Protein AF-A0AAV9CYI8-F1 (afdb_monomer_lite)

Foldseek 3Di:
DVVVCVVVVVLCPCVPQDPPDNLVVLQVQLVVLLVQLQDPDDLVSNVVSVVSNVVSQVSDPDVVTHAHEDEPSSVVSLVVSVVVCVVVVNPVSVVVVVVCVVVVRHDYDDPPPPVVVVVVVVVVVVVVVVVVLVVVVCVVCVPDVVVVLLPDQLCVVVVLVVLLVVQVVVLVVVLVVLVVVVVPDPNPPCPVVSDDVDTPSRVSVVVSVVSVVVSVVVCVVSVDDPPPDDDDDPPPVVVVVVVVVPD

Organism: Acorus calamus (NCBI:txid4465)

Structure (mmCIF, N/CA/C/O backbone)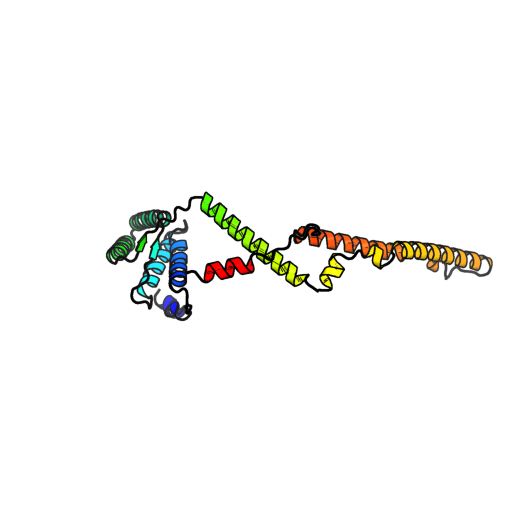:
data_AF-A0AAV9CYI8-F1
#
_entry.id   AF-A0AAV9CYI8-F1
#
loop_
_atom_site.group_PDB
_atom_site.id
_atom_site.type_symbol
_atom_site.label_atom_id
_atom_site.label_alt_id
_atom_site.label_comp_id
_atom_site.label_asym_id
_atom_site.label_entity_id
_atom_site.label_seq_id
_atom_site.pdbx_PDB_ins_code
_atom_site.Cartn_x
_atom_site.Cartn_y
_atom_site.Cartn_z
_atom_site.occupancy
_atom_site.B_iso_or_equiv
_atom_site.auth_seq_id
_atom_site.auth_comp_id
_atom_site.auth_asym_id
_atom_site.auth_atom_id
_atom_site.pdbx_PDB_model_num
ATOM 1 N N . MET A 1 1 ? -30.000 -13.639 8.644 1.00 49.41 1 MET A N 1
ATOM 2 C CA . MET A 1 1 ? -28.611 -13.245 8.991 1.00 49.41 1 MET A CA 1
ATOM 3 C C . MET A 1 1 ? -27.730 -14.442 9.384 1.00 49.41 1 MET A C 1
ATOM 5 O O . MET A 1 1 ? -26.694 -14.606 8.759 1.00 49.41 1 MET A O 1
ATOM 9 N N . LYS A 1 2 ? -28.139 -15.338 10.307 1.00 50.62 2 LYS A N 1
ATOM 10 C CA . LYS A 1 2 ? -27.369 -16.559 10.675 1.00 50.62 2 LYS A CA 1
ATOM 11 C C . LYS A 1 2 ? -26.951 -17.461 9.493 1.00 50.62 2 LYS A C 1
ATOM 13 O O . LYS A 1 2 ? -25.866 -18.030 9.535 1.00 50.62 2 LYS A O 1
ATOM 18 N N . SER A 1 3 ? -27.775 -17.584 8.449 1.00 62.41 3 SER A N 1
ATOM 19 C CA . SER A 1 3 ? -27.471 -18.383 7.247 1.00 62.41 3 SER A CA 1
ATOM 20 C C . SER A 1 3 ? -26.268 -17.851 6.461 1.00 62.41 3 SER A C 1
ATOM 22 O O . SER A 1 3 ? -25.405 -18.631 6.080 1.00 62.41 3 SER A O 1
ATOM 24 N N . ILE A 1 4 ? -26.168 -16.526 6.305 1.00 63.38 4 ILE A N 1
ATOM 25 C CA . ILE A 1 4 ? -25.056 -15.845 5.618 1.00 63.38 4 ILE A CA 1
ATOM 26 C C . ILE A 1 4 ? -23.747 -16.004 6.406 1.00 63.38 4 ILE A C 1
ATOM 28 O O . ILE A 1 4 ? -22.682 -16.203 5.830 1.00 63.38 4 ILE A O 1
ATOM 32 N N . TRP A 1 5 ? -23.816 -15.964 7.739 1.00 58.91 5 TRP A N 1
ATOM 33 C CA . TRP A 1 5 ? -22.646 -16.171 8.601 1.00 58.91 5 TRP A CA 1
ATOM 34 C C . TRP A 1 5 ? -22.103 -17.600 8.508 1.00 58.91 5 TRP A C 1
ATOM 36 O O . TRP A 1 5 ? -20.893 -17.798 8.411 1.00 58.91 5 TRP A O 1
ATOM 46 N N . ARG A 1 6 ? -22.999 -18.596 8.482 1.00 63.12 6 ARG A N 1
ATOM 47 C CA . ARG A 1 6 ? -22.615 -19.999 8.276 1.00 63.12 6 ARG A CA 1
ATOM 48 C C . ARG A 1 6 ? -22.072 -20.239 6.869 1.00 63.12 6 ARG A C 1
ATOM 50 O O . ARG A 1 6 ? -21.061 -20.919 6.735 1.00 63.12 6 ARG A O 1
ATOM 57 N N . SER A 1 7 ? -22.684 -19.650 5.838 1.00 72.31 7 SER A N 1
ATOM 58 C CA . SER A 1 7 ? -22.223 -19.817 4.454 1.00 72.31 7 SER A CA 1
ATOM 59 C C . SER A 1 7 ? -20.848 -19.192 4.216 1.00 72.31 7 SER A C 1
ATOM 61 O O . SER A 1 7 ? -20.060 -19.736 3.452 1.00 72.31 7 SER A O 1
ATOM 63 N N . ARG A 1 8 ? -20.530 -18.082 4.899 1.00 66.25 8 ARG A N 1
ATOM 64 C CA . ARG A 1 8 ? -19.215 -17.427 4.823 1.00 66.25 8 ARG A CA 1
ATOM 65 C C . ARG A 1 8 ? -18.151 -18.028 5.739 1.00 66.25 8 ARG A C 1
ATOM 67 O O . ARG A 1 8 ? -17.061 -17.474 5.802 1.00 66.25 8 ARG A O 1
ATOM 74 N N . LYS A 1 9 ? -18.433 -19.143 6.431 1.00 66.69 9 LYS A N 1
ATOM 75 C CA . LYS A 1 9 ? -17.428 -19.871 7.227 1.00 66.69 9 LYS A CA 1
ATOM 76 C C . LYS A 1 9 ? -16.715 -18.995 8.278 1.00 66.69 9 LYS A C 1
ATOM 78 O O . LYS A 1 9 ? -15.582 -19.259 8.659 1.00 66.69 9 LYS A O 1
ATOM 83 N N . PHE A 1 10 ? -17.413 -17.987 8.810 1.00 64.38 10 PHE A N 1
ATOM 84 C CA . PHE A 1 10 ? -16.862 -17.029 9.783 1.00 64.38 10 PHE A CA 1
ATOM 85 C C . PHE A 1 10 ? -16.406 -17.685 11.105 1.00 64.38 10 PHE A C 1
ATOM 87 O O . PHE A 1 10 ? -15.662 -17.084 11.868 1.00 64.38 10 PHE A O 1
ATOM 94 N N . SER A 1 11 ? -16.800 -18.933 11.377 1.00 65.06 11 SER A N 1
ATOM 95 C CA . SER A 1 11 ? -16.283 -19.729 12.500 1.00 65.06 11 SER A CA 1
ATOM 96 C C . SER A 1 11 ? -14.773 -19.992 12.428 1.00 65.06 11 SER A C 1
ATOM 98 O O . SER A 1 11 ? -14.173 -20.294 13.452 1.00 65.06 11 SER A O 1
ATOM 100 N N . PHE A 1 12 ? -14.163 -19.848 11.248 1.00 71.69 12 PHE A N 1
ATOM 101 C CA . PHE A 1 12 ? -12.760 -20.173 10.998 1.00 71.69 12 PHE A CA 1
ATOM 102 C C . PHE A 1 12 ? -11.833 -18.949 10.927 1.00 71.69 12 PHE A C 1
ATOM 104 O O . PHE A 1 12 ? -10.678 -19.085 10.538 1.00 71.69 12 PHE A O 1
ATOM 111 N N . ILE A 1 13 ? -12.290 -17.751 11.327 1.00 79.56 13 ILE A N 1
ATOM 112 C CA . ILE A 1 13 ? -11.462 -16.522 11.289 1.00 79.56 13 ILE A CA 1
ATOM 113 C C . ILE A 1 13 ? -10.120 -16.701 12.014 1.00 79.56 13 ILE A C 1
ATOM 115 O O . ILE A 1 13 ? -9.114 -16.132 11.603 1.00 79.56 13 ILE A O 1
ATOM 119 N N . TYR A 1 14 ? -10.097 -17.502 13.079 1.00 83.00 14 TYR A N 1
ATOM 120 C CA . TYR A 1 14 ? -8.903 -17.711 13.897 1.00 83.00 14 TYR A CA 1
ATOM 121 C C . TYR A 1 14 ? -8.094 -18.956 13.517 1.00 83.00 14 TYR A C 1
ATOM 123 O O . TYR A 1 14 ? -7.064 -19.194 14.145 1.00 83.00 14 TYR A O 1
ATOM 131 N N . GLU A 1 15 ? -8.526 -19.756 12.534 1.00 80.88 15 GLU A N 1
ATOM 132 C CA . GLU A 1 15 ? -7.765 -20.944 12.112 1.00 80.88 15 GLU A CA 1
ATOM 133 C C . GLU A 1 15 ? -6.460 -20.565 11.412 1.00 80.88 15 GLU A C 1
ATOM 135 O O . GLU A 1 15 ? -5.441 -21.210 11.631 1.00 80.88 15 GLU A O 1
ATOM 140 N N . ALA A 1 16 ? -6.461 -19.472 10.645 1.00 76.94 16 ALA A N 1
ATOM 141 C CA . ALA A 1 16 ? -5.278 -18.949 9.960 1.00 76.94 16 ALA A CA 1
ATOM 142 C C . ALA A 1 16 ? -4.461 -17.967 10.824 1.00 76.94 16 ALA A C 1
ATOM 144 O O . ALA A 1 16 ? -3.802 -17.071 10.296 1.00 76.94 16 ALA A O 1
ATOM 145 N N . LYS A 1 17 ? -4.531 -18.077 12.158 1.00 80.62 17 LYS A N 1
ATOM 146 C CA . LYS A 1 17 ? -3.765 -17.190 13.044 1.00 80.62 17 LYS A CA 1
ATOM 147 C C . LYS A 1 17 ? -2.252 -17.450 12.905 1.00 80.62 17 LYS A C 1
ATOM 149 O O . LYS A 1 17 ? -1.850 -18.608 12.777 1.00 80.62 17 LYS A O 1
ATOM 154 N N . PRO A 1 18 ? -1.403 -16.413 12.991 1.00 82.31 18 PRO A N 1
ATOM 155 C CA . PRO A 1 18 ? 0.045 -16.595 13.013 1.00 82.31 18 PRO A CA 1
ATOM 156 C C . PRO A 1 18 ? 0.501 -17.290 14.307 1.00 82.31 18 PRO A C 1
ATOM 158 O O . PRO A 1 18 ? -0.180 -17.239 15.334 1.00 82.31 18 PRO A O 1
ATOM 161 N N . SER A 1 19 ? 1.658 -17.954 14.259 1.00 78.75 19 SER A N 1
ATOM 162 C CA . SER A 1 19 ? 2.270 -18.607 15.427 1.00 78.75 19 SER A CA 1
ATOM 163 C C . SER A 1 19 ? 2.885 -17.601 16.409 1.00 78.75 19 SER A C 1
ATOM 165 O O . SER A 1 19 ? 2.828 -17.823 17.617 1.00 78.75 19 SER A O 1
ATOM 167 N N . SER A 1 20 ? 3.409 -16.478 15.909 1.00 81.06 20 SER A N 1
ATOM 168 C CA . SER A 1 20 ? 3.920 -15.336 16.680 1.00 81.06 20 SER A CA 1
ATOM 169 C C . SER A 1 20 ? 3.017 -14.101 16.522 1.00 81.06 20 SER A C 1
ATOM 171 O O . SER A 1 20 ? 2.107 -14.081 15.694 1.00 81.06 20 SER A O 1
ATOM 173 N N . ASN A 1 21 ? 3.235 -13.056 17.332 1.00 83.94 21 ASN A N 1
ATOM 174 C CA . ASN A 1 21 ? 2.560 -11.753 17.192 1.00 83.94 21 ASN A CA 1
ATOM 175 C C . ASN A 1 21 ? 1.016 -11.786 17.248 1.00 83.94 21 ASN A C 1
ATOM 177 O O . ASN A 1 21 ? 0.325 -10.986 16.615 1.00 83.94 21 ASN A O 1
ATOM 181 N N . LEU A 1 22 ? 0.455 -12.678 18.070 1.00 84.88 22 LEU A N 1
ATOM 182 C CA . LEU A 1 22 ? -0.995 -12.855 18.235 1.00 84.88 22 LEU A CA 1
ATOM 183 C C . LEU A 1 22 ? -1.730 -11.573 18.655 1.00 84.88 22 LEU A C 1
ATOM 185 O O . LEU A 1 22 ? -2.860 -11.345 18.225 1.00 84.88 22 LEU A O 1
ATOM 189 N N . ALA A 1 23 ? -1.093 -10.727 19.470 1.00 83.56 23 ALA A N 1
ATOM 190 C CA . ALA A 1 23 ? -1.663 -9.451 19.891 1.00 83.56 23 ALA A CA 1
ATOM 191 C C . ALA A 1 23 ? -1.874 -8.507 18.699 1.00 83.56 23 ALA A C 1
ATOM 193 O O . ALA A 1 23 ? -2.958 -7.942 18.563 1.00 83.56 23 ALA A O 1
ATOM 194 N N . LEU A 1 24 ? -0.878 -8.391 17.812 1.00 83.44 24 LEU A N 1
ATOM 195 C CA . LEU A 1 24 ? -0.975 -7.581 16.596 1.00 83.44 24 LEU A CA 1
ATOM 196 C C . LEU A 1 24 ? -2.076 -8.115 15.684 1.00 83.44 24 LEU A C 1
ATOM 198 O O . LEU A 1 24 ? -2.943 -7.350 15.281 1.00 83.44 24 LEU A O 1
ATOM 202 N N . PHE A 1 25 ? -2.119 -9.430 15.461 1.00 87.81 25 PHE A N 1
ATOM 203 C CA . PHE A 1 25 ? -3.184 -10.066 14.685 1.00 87.81 25 PHE A CA 1
ATOM 204 C C . PHE A 1 25 ? -4.585 -9.733 15.227 1.00 87.81 25 PHE A C 1
ATOM 206 O O . PHE A 1 25 ? -5.470 -9.320 14.475 1.00 87.81 25 PHE A O 1
ATOM 213 N N . MET A 1 26 ? -4.782 -9.855 16.544 1.00 89.12 26 MET A N 1
ATOM 214 C CA . MET A 1 26 ? -6.065 -9.544 17.177 1.00 89.12 26 MET A CA 1
ATOM 215 C C . MET A 1 26 ? -6.424 -8.063 17.069 1.00 89.12 26 MET A C 1
ATOM 217 O O . MET A 1 26 ? -7.562 -7.739 16.722 1.00 89.12 26 MET A O 1
ATOM 221 N N . GLN A 1 27 ? -5.468 -7.163 17.308 1.00 88.81 27 GLN A N 1
ATOM 222 C CA . GLN A 1 27 ? -5.717 -5.732 17.148 1.00 88.81 27 GLN A CA 1
ATOM 223 C C . GLN A 1 27 ? -5.984 -5.355 15.689 1.00 88.81 27 GLN A C 1
ATOM 225 O O . GLN A 1 27 ? -6.848 -4.520 15.456 1.00 88.81 27 GLN A O 1
ATOM 230 N N . SER A 1 28 ? -5.357 -5.997 14.698 1.00 87.69 28 SER A N 1
ATOM 231 C CA . SER A 1 28 ? -5.665 -5.766 13.279 1.00 87.69 28 SER A CA 1
ATOM 232 C C . SER A 1 28 ? -7.111 -6.142 12.934 1.00 87.69 28 SER A C 1
ATOM 234 O O . SER A 1 28 ? -7.796 -5.388 12.239 1.00 87.69 28 SER A O 1
ATOM 236 N N . LEU A 1 29 ? -7.615 -7.266 13.459 1.00 89.12 29 LEU A N 1
ATOM 237 C CA . LEU A 1 29 ? -9.018 -7.667 13.281 1.00 89.12 29 LEU A CA 1
ATOM 238 C C . LEU A 1 29 ? -9.988 -6.662 13.923 1.00 89.12 29 LEU A C 1
ATOM 240 O O . LEU A 1 29 ? -11.006 -6.295 13.323 1.00 89.12 29 LEU A O 1
ATOM 244 N N . PHE A 1 30 ? -9.670 -6.196 15.134 1.00 91.69 30 PHE A N 1
ATOM 245 C CA . PHE A 1 30 ? -10.464 -5.174 15.814 1.00 91.69 30 PHE A CA 1
ATOM 246 C C . PHE A 1 30 ? -10.418 -3.836 15.073 1.00 91.69 30 PHE A C 1
ATOM 248 O O . PHE A 1 30 ? -11.476 -3.265 14.809 1.00 91.69 30 PHE A O 1
ATOM 255 N N . ALA A 1 31 ? -9.235 -3.384 14.654 1.00 89.81 31 ALA A N 1
ATOM 256 C CA . ALA A 1 31 ? -9.024 -2.145 13.911 1.00 89.81 31 ALA A CA 1
ATOM 257 C C . ALA A 1 31 ? -9.828 -2.119 12.606 1.00 89.81 31 ALA A C 1
ATOM 259 O O . ALA A 1 31 ? -10.440 -1.105 12.276 1.00 89.81 31 ALA A O 1
ATOM 260 N N . HIS A 1 32 ? -9.923 -3.251 11.900 1.00 90.19 32 HIS A N 1
ATOM 261 C CA . HIS A 1 32 ? -10.756 -3.349 10.703 1.00 90.19 32 HIS A CA 1
ATOM 262 C C . HIS A 1 32 ? -12.242 -3.082 11.007 1.00 90.19 32 HIS A C 1
ATOM 264 O O . HIS A 1 32 ? -12.896 -2.308 10.306 1.00 90.19 32 HIS A O 1
ATOM 270 N N . SER A 1 33 ? -12.770 -3.661 12.090 1.00 91.12 33 SER A N 1
ATOM 271 C CA . SER A 1 33 ? -14.165 -3.447 12.514 1.00 91.12 33 SER A CA 1
ATOM 272 C C . SER A 1 33 ? -14.405 -2.025 13.038 1.00 91.12 33 SER A C 1
ATOM 274 O O . SER A 1 33 ? -15.429 -1.411 12.725 1.00 91.12 33 SER A O 1
ATOM 276 N N . ILE A 1 34 ? -13.443 -1.474 13.784 1.00 90.94 34 ILE A N 1
ATOM 277 C CA . ILE A 1 34 ? -13.461 -0.093 14.282 1.00 90.94 34 ILE A CA 1
ATOM 278 C C . ILE A 1 34 ? -13.445 0.902 13.114 1.00 90.94 34 ILE A C 1
ATOM 280 O O . ILE A 1 34 ? -14.213 1.864 13.121 1.00 90.94 34 ILE A O 1
ATOM 284 N N . GLY A 1 35 ? -12.681 0.628 12.055 1.00 89.12 35 GLY A N 1
ATOM 285 C CA . GLY A 1 35 ? -12.657 1.445 10.843 1.00 89.12 35 GLY A CA 1
ATOM 286 C C . GLY A 1 35 ? -14.043 1.625 10.214 1.00 89.12 35 GLY A C 1
ATOM 287 O O . GLY A 1 35 ? -14.394 2.731 9.809 1.00 89.12 35 GLY A O 1
ATOM 288 N N . TYR A 1 36 ? -14.881 0.584 10.184 1.00 89.31 36 TYR A N 1
ATOM 289 C CA . TYR A 1 36 ? -16.272 0.713 9.718 1.00 89.31 36 TYR A CA 1
ATOM 290 C C . TYR A 1 36 ? -17.183 1.445 10.707 1.00 89.31 36 TYR A C 1
ATOM 292 O O . TYR A 1 36 ? -18.112 2.131 10.286 1.00 89.31 36 TYR A O 1
ATOM 300 N N . MET A 1 37 ? -16.926 1.319 12.009 1.00 89.44 37 MET A N 1
ATOM 301 C CA . MET A 1 37 ? -17.684 1.998 13.065 1.00 89.44 37 MET A CA 1
ATOM 302 C C . MET A 1 37 ? -17.454 3.521 13.069 1.00 89.44 37 MET A C 1
ATOM 304 O O . MET A 1 37 ? -18.377 4.291 13.349 1.00 89.44 37 MET A O 1
ATOM 308 N N . VAL A 1 38 ? -16.224 3.945 12.770 1.00 84.62 38 VAL A N 1
ATOM 309 C CA . VAL A 1 38 ? -15.746 5.335 12.877 1.00 84.62 38 VAL A CA 1
ATOM 310 C C . VAL A 1 38 ? -16.012 6.157 11.614 1.00 84.62 38 VAL A C 1
ATOM 312 O O . VAL A 1 38 ? -16.170 7.376 11.708 1.00 84.62 38 VAL A O 1
ATOM 315 N N . LYS A 1 39 ? -16.099 5.508 10.445 1.00 81.50 39 LYS A N 1
ATOM 316 C CA . LYS A 1 39 ? -16.431 6.161 9.169 1.00 81.50 39 LYS A CA 1
ATOM 317 C C . LYS A 1 39 ? -17.770 6.902 9.240 1.00 81.50 39 LYS A C 1
ATOM 319 O O . LYS A 1 39 ? -18.705 6.464 9.904 1.00 81.50 39 LYS A O 1
ATOM 324 N N . THR A 1 40 ? -17.884 7.994 8.488 1.00 74.25 40 THR A N 1
ATOM 325 C CA . THR A 1 40 ? -19.104 8.815 8.348 1.00 74.25 40 THR A CA 1
ATOM 326 C C . THR A 1 40 ? -20.139 8.220 7.384 1.00 74.25 40 THR A C 1
ATOM 328 O O . THR A 1 40 ? -21.060 8.907 6.954 1.00 74.25 40 THR A O 1
ATOM 331 N N . ASP A 1 41 ? -19.992 6.939 7.049 1.00 76.56 41 ASP A N 1
ATOM 332 C CA . ASP A 1 41 ? -20.904 6.175 6.202 1.00 76.56 41 ASP A CA 1
ATOM 333 C C . ASP A 1 41 ? -22.301 6.003 6.844 1.00 76.56 41 ASP A C 1
ATOM 335 O O . ASP A 1 41 ? -22.538 6.328 8.010 1.00 76.56 41 ASP A O 1
ATOM 339 N N . SER A 1 42 ? -23.233 5.410 6.086 1.00 88.19 42 SER A N 1
ATOM 340 C CA . SER A 1 42 ? -24.583 5.038 6.540 1.00 88.19 42 SER A CA 1
ATOM 341 C C . SER A 1 42 ? -24.599 4.377 7.928 1.00 88.19 42 SER A C 1
ATOM 343 O O . SER A 1 42 ? -23.773 3.501 8.206 1.00 88.19 42 SER A O 1
ATOM 345 N N . LEU A 1 43 ? -25.606 4.702 8.750 1.00 87.56 43 LEU A N 1
ATOM 346 C CA . LEU A 1 43 ? -25.780 4.155 10.104 1.00 87.56 43 LEU A CA 1
ATOM 347 C C . LEU A 1 43 ? -25.701 2.620 10.143 1.00 87.56 43 LEU A C 1
ATOM 349 O O . LEU A 1 43 ? -25.057 2.060 11.023 1.00 87.56 43 LEU A O 1
ATOM 353 N N . SER A 1 44 ? -26.286 1.931 9.161 1.00 87.31 44 SER A N 1
ATOM 354 C CA . SER A 1 44 ? -26.256 0.466 9.060 1.00 87.31 44 SER A CA 1
ATOM 355 C C . SER A 1 44 ? -24.837 -0.107 8.962 1.00 87.31 44 SER A C 1
ATOM 357 O O . SER A 1 44 ? -24.548 -1.116 9.603 1.00 87.31 44 SER A O 1
ATOM 359 N N . ARG A 1 45 ? -23.931 0.545 8.220 1.00 89.31 45 ARG A N 1
ATOM 360 C CA . ARG A 1 45 ? -22.513 0.148 8.133 1.00 89.31 45 ARG A CA 1
ATOM 361 C C . ARG A 1 45 ? -21.787 0.364 9.454 1.00 89.31 45 ARG A C 1
ATOM 363 O O . ARG A 1 45 ? -21.082 -0.536 9.904 1.00 89.31 45 ARG A O 1
ATOM 370 N N . ARG A 1 46 ? -22.010 1.511 10.102 1.00 91.44 46 ARG A N 1
ATOM 371 C CA . ARG A 1 46 ? -21.402 1.829 11.405 1.00 91.44 46 ARG A CA 1
ATOM 372 C C . ARG A 1 46 ? -21.859 0.853 12.492 1.00 91.44 46 ARG A C 1
ATOM 374 O O . ARG A 1 46 ? -21.038 0.336 13.248 1.00 91.44 46 ARG A O 1
ATOM 381 N N . LEU A 1 47 ? -23.154 0.531 12.515 1.00 90.94 47 LEU A N 1
ATOM 382 C CA . LEU A 1 47 ? -23.723 -0.499 13.387 1.00 90.94 47 LEU A CA 1
ATOM 383 C C . LEU A 1 47 ? -23.175 -1.891 13.057 1.00 90.94 47 LEU A C 1
ATOM 385 O O . LEU A 1 47 ? -22.838 -2.645 13.965 1.00 90.94 47 LEU A O 1
ATOM 389 N N . GLY A 1 48 ? -23.031 -2.223 11.772 1.00 89.44 48 GLY A N 1
ATOM 390 C CA . GLY A 1 48 ? -22.401 -3.466 11.327 1.00 89.44 48 GLY A CA 1
ATOM 391 C C . GLY A 1 48 ? -20.974 -3.625 11.858 1.00 89.44 48 GLY A C 1
ATOM 392 O O . GLY A 1 48 ? -20.631 -4.700 12.347 1.00 89.44 48 GLY A O 1
ATOM 393 N N . GLY A 1 49 ? -20.180 -2.548 11.843 1.00 91.75 49 GLY A N 1
ATOM 394 C CA . GLY A 1 49 ? -18.841 -2.514 12.442 1.00 91.75 49 GLY A CA 1
ATOM 395 C C . GLY A 1 49 ? -18.858 -2.806 13.945 1.00 91.75 49 GLY A C 1
ATOM 396 O O . GLY A 1 49 ? -18.094 -3.647 14.413 1.00 91.75 49 GLY A O 1
ATOM 397 N N . LEU A 1 50 ? -19.789 -2.197 14.690 1.00 92.06 50 LEU A N 1
ATOM 398 C CA . LEU A 1 50 ? -19.958 -2.444 16.128 1.00 92.06 50 LEU A CA 1
ATOM 399 C C . LEU A 1 50 ? -20.346 -3.901 16.433 1.00 92.06 50 LEU A C 1
ATOM 401 O O . LEU A 1 50 ? -19.766 -4.524 17.322 1.00 92.06 50 LEU A O 1
ATOM 405 N N . TYR A 1 51 ? -21.309 -4.463 15.698 1.00 90.94 51 TYR A N 1
ATOM 406 C CA . TYR A 1 51 ? -21.704 -5.862 15.884 1.00 90.94 51 TYR A CA 1
ATOM 407 C C . TYR A 1 51 ? -20.570 -6.822 15.522 1.00 90.94 51 TYR A C 1
ATOM 409 O O . TYR A 1 51 ? -20.346 -7.793 16.240 1.00 90.94 51 TYR A O 1
ATOM 417 N N . CYS A 1 52 ? -19.829 -6.534 14.449 1.00 90.25 52 CYS A N 1
ATOM 418 C CA . CYS A 1 52 ? -18.653 -7.307 14.061 1.00 90.25 52 CYS A CA 1
ATOM 419 C C . CYS A 1 52 ? -17.594 -7.293 15.169 1.00 90.25 52 CYS A C 1
ATOM 421 O O . CYS A 1 52 ? -17.125 -8.352 15.580 1.00 90.25 52 CYS A O 1
ATOM 423 N N . LEU A 1 53 ? -17.298 -6.114 15.723 1.00 92.62 53 LEU A N 1
ATOM 424 C CA . LEU A 1 53 ? -16.356 -5.944 16.828 1.00 92.62 53 LEU A CA 1
ATOM 425 C C . LEU A 1 53 ? -16.757 -6.773 18.057 1.00 92.62 53 LEU A C 1
ATOM 427 O O . LEU A 1 53 ? -15.932 -7.487 18.627 1.00 92.62 53 LEU A O 1
ATOM 431 N N . TYR A 1 54 ? -18.038 -6.729 18.433 1.00 91.62 54 TYR A N 1
ATOM 432 C CA . TYR A 1 54 ? -18.566 -7.529 19.536 1.00 91.62 54 TYR A CA 1
ATOM 433 C C . TYR A 1 54 ? -18.459 -9.036 19.270 1.00 91.62 54 TYR A C 1
ATOM 435 O O . TYR A 1 54 ? -18.033 -9.793 20.144 1.00 91.62 54 TYR A O 1
ATOM 443 N N . CYS A 1 55 ? -18.807 -9.480 18.059 1.00 89.19 55 CYS A N 1
ATOM 444 C CA . CYS A 1 55 ? -18.685 -10.881 17.669 1.00 89.19 55 CYS A CA 1
ATOM 445 C C . CYS A 1 55 ? -17.234 -11.359 17.747 1.00 89.19 55 CYS A C 1
ATOM 447 O O . CYS A 1 55 ? -16.991 -12.382 18.378 1.00 89.19 55 CYS A O 1
ATOM 449 N N . LEU A 1 56 ? -16.284 -10.598 17.192 1.00 90.38 56 LEU A N 1
ATOM 450 C CA . LEU A 1 56 ? -14.859 -10.934 17.236 1.00 90.38 56 LEU A CA 1
ATOM 451 C C . LEU A 1 56 ? -14.345 -11.063 18.674 1.00 90.38 56 LEU A C 1
ATOM 453 O O . LEU A 1 56 ? -13.560 -11.958 18.975 1.00 90.38 56 LEU A O 1
ATOM 457 N N . TYR A 1 57 ? -14.801 -10.207 19.587 1.00 90.75 57 TYR A N 1
ATOM 458 C CA . TYR A 1 57 ? -14.415 -10.341 20.988 1.00 90.75 57 TYR A CA 1
ATOM 459 C C . TYR A 1 57 ? -14.976 -11.617 21.628 1.00 90.75 57 TYR A C 1
ATOM 461 O O . TYR A 1 57 ? -14.267 -12.283 22.378 1.00 90.75 57 TYR A O 1
ATOM 469 N N . LEU A 1 58 ? -16.232 -11.973 21.341 1.00 88.31 58 LEU A N 1
ATOM 470 C CA . LEU A 1 58 ? -16.868 -13.161 21.919 1.00 88.31 58 LEU A CA 1
ATOM 471 C C . LEU A 1 58 ? -16.341 -14.480 21.348 1.00 88.31 58 LEU A C 1
ATOM 473 O O . LEU A 1 58 ? -16.301 -15.475 22.067 1.00 88.31 58 LEU A O 1
ATOM 477 N N . THR A 1 59 ? -15.988 -14.514 20.063 1.00 87.19 59 THR A N 1
ATOM 478 C CA . THR A 1 59 ? -15.579 -15.748 19.373 1.00 87.19 59 THR A CA 1
ATOM 479 C C . THR A 1 59 ? -14.088 -16.043 19.474 1.00 87.19 59 THR A C 1
ATOM 481 O O . THR A 1 59 ? -13.636 -17.048 18.929 1.00 87.19 59 THR A O 1
ATOM 484 N N . GLN A 1 60 ? -13.312 -15.182 20.131 1.00 88.06 60 GLN A N 1
ATOM 485 C CA . GLN A 1 60 ? -11.870 -15.360 20.208 1.00 88.06 60 GLN A CA 1
ATOM 486 C C . GLN A 1 60 ? -11.493 -16.646 20.979 1.00 88.06 60 GLN A C 1
ATOM 488 O O . GLN A 1 60 ? -12.068 -16.924 22.033 1.00 88.06 60 GLN A O 1
ATOM 493 N N . PRO A 1 61 ? -10.501 -17.424 20.510 1.00 86.56 61 PRO A N 1
ATOM 494 C CA . PRO A 1 61 ? -10.102 -18.683 21.147 1.00 86.56 61 PRO A CA 1
ATOM 495 C C . PRO A 1 61 ? -9.155 -18.499 22.349 1.00 86.56 61 PRO A C 1
ATOM 497 O O . PRO A 1 61 ? -8.662 -19.482 22.899 1.00 86.56 61 PRO A O 1
ATOM 500 N N . PHE A 1 62 ? -8.854 -17.259 22.743 1.00 85.12 62 PHE A N 1
ATOM 501 C CA . PHE A 1 62 ? -7.810 -16.941 23.718 1.00 85.12 62 PHE A CA 1
ATOM 502 C C . PHE A 1 62 ? -8.357 -16.824 25.146 1.00 85.12 62 PHE A C 1
ATOM 504 O O . PHE A 1 62 ? -9.424 -16.253 25.380 1.00 85.12 62 PHE A O 1
ATOM 511 N N . LYS A 1 63 ? -7.597 -17.354 26.111 1.00 86.62 63 LYS A N 1
ATOM 512 C CA . LYS A 1 63 ? -7.843 -17.217 27.552 1.00 86.62 63 LYS A CA 1
ATOM 513 C C . LYS A 1 63 ? -6.533 -16.776 28.227 1.00 86.62 63 LYS A C 1
ATOM 515 O O . LYS A 1 63 ? -5.595 -17.570 28.213 1.00 86.62 63 LYS A O 1
ATOM 520 N N . PRO A 1 64 ? -6.449 -15.566 28.812 1.00 86.19 64 PRO A N 1
ATOM 521 C CA . PRO A 1 64 ? -7.491 -14.535 28.883 1.00 86.19 64 PRO A CA 1
ATOM 522 C C . PRO A 1 64 ? -7.808 -13.902 27.509 1.00 86.19 64 PRO A C 1
ATOM 524 O O . PRO A 1 64 ? -6.968 -13.944 26.610 1.00 86.19 64 PRO A O 1
ATOM 527 N N . PRO A 1 65 ? -9.013 -13.326 27.325 1.00 88.75 65 PRO A N 1
ATOM 528 C CA . PRO A 1 65 ? -9.373 -12.650 26.083 1.00 88.75 65 PRO A CA 1
ATOM 529 C C . PRO A 1 65 ? -8.539 -11.378 25.873 1.00 88.75 65 PRO A C 1
ATOM 531 O O . PRO A 1 65 ? -8.337 -10.592 26.802 1.00 88.75 65 PRO A O 1
ATOM 534 N N . PHE A 1 66 ? -8.116 -11.134 24.632 1.00 89.69 66 PHE A N 1
ATOM 535 C CA . PHE A 1 66 ? -7.521 -9.870 24.218 1.00 89.69 66 PHE A CA 1
ATOM 536 C C . PHE A 1 66 ? -8.559 -8.755 24.306 1.00 89.69 66 PHE A C 1
ATOM 538 O O . PHE A 1 66 ? -9.668 -8.868 23.774 1.00 89.69 66 PHE A O 1
ATOM 545 N N . LYS A 1 67 ? -8.180 -7.666 24.977 1.00 91.62 67 LYS A N 1
ATOM 546 C CA . LYS A 1 67 ? -8.985 -6.448 25.059 1.00 91.62 67 LYS A CA 1
ATOM 547 C C . LYS A 1 67 ? -8.958 -5.700 23.731 1.00 91.62 67 LYS A C 1
ATOM 549 O O . LYS A 1 67 ? -7.953 -5.708 23.024 1.00 91.62 67 LYS A O 1
ATOM 554 N N . ILE A 1 68 ? -10.059 -5.035 23.416 1.00 92.12 68 ILE A N 1
ATOM 555 C CA . ILE A 1 68 ? -10.178 -4.172 22.245 1.00 92.12 68 ILE A CA 1
ATOM 556 C C . ILE A 1 68 ? -9.489 -2.850 22.566 1.00 92.12 68 ILE A C 1
ATOM 558 O O . ILE A 1 68 ? -9.934 -2.141 23.470 1.00 92.12 68 ILE A O 1
ATOM 562 N N . TYR A 1 69 ? -8.433 -2.507 21.833 1.00 91.06 69 TYR A N 1
ATOM 563 C CA . TYR A 1 69 ? -7.835 -1.184 21.943 1.00 91.06 69 TYR A CA 1
ATOM 564 C C . TYR A 1 69 ? -8.754 -0.131 21.311 1.00 91.06 69 TYR A C 1
ATOM 566 O O . TYR A 1 69 ? -9.226 -0.314 20.190 1.00 91.06 69 TYR A O 1
ATOM 574 N N . LEU A 1 70 ? -9.014 0.961 22.031 1.00 88.94 70 LEU A N 1
ATOM 575 C CA . LEU A 1 70 ? -9.720 2.131 21.511 1.00 88.94 70 LEU A CA 1
ATOM 576 C C . LEU A 1 70 ? -8.952 3.406 21.846 1.00 88.94 70 LEU A C 1
ATOM 578 O O . LEU A 1 70 ? -8.601 3.649 23.005 1.00 88.94 70 LEU A O 1
ATOM 582 N N . SER A 1 71 ? -8.775 4.248 20.833 1.00 88.00 71 SER A N 1
ATOM 583 C CA . SER A 1 71 ? -8.262 5.607 20.984 1.00 88.00 71 SER A CA 1
ATOM 584 C C . SER A 1 71 ? -9.349 6.581 21.453 1.00 88.00 71 SER A C 1
ATOM 586 O O . SER A 1 71 ? -10.558 6.343 21.326 1.00 88.00 71 SER A O 1
ATOM 588 N N . LEU A 1 72 ? -8.925 7.745 21.952 1.00 85.06 72 LEU A N 1
ATOM 589 C CA . LEU A 1 72 ? -9.838 8.809 22.379 1.00 85.06 72 LEU A CA 1
ATOM 590 C C . LEU A 1 72 ? -10.732 9.316 21.232 1.00 85.06 72 LEU A C 1
ATOM 592 O O . LEU A 1 72 ? -11.909 9.621 21.445 1.00 85.06 72 LEU A O 1
ATOM 596 N N . GLY A 1 73 ? -10.191 9.397 20.012 1.00 85.62 73 GLY A N 1
ATOM 597 C CA . GLY A 1 73 ? -10.944 9.805 18.824 1.00 85.62 73 GLY A CA 1
ATOM 598 C C . GLY A 1 73 ? -12.058 8.816 18.482 1.00 85.62 73 GLY A C 1
ATOM 599 O O . GLY A 1 73 ? -13.207 9.210 18.264 1.00 85.62 73 GLY A O 1
ATOM 600 N N . GLU A 1 74 ? -11.750 7.522 18.519 1.00 88.88 74 GLU A N 1
ATOM 601 C CA . GLU A 1 74 ? -12.715 6.452 18.251 1.00 88.88 74 GLU A CA 1
ATOM 602 C C . GLU A 1 74 ? -13.786 6.372 19.342 1.00 88.88 74 GLU A C 1
ATOM 604 O O . GLU A 1 74 ? -14.962 6.170 19.039 1.00 88.88 74 GLU A O 1
ATOM 609 N N . LEU A 1 75 ? -13.422 6.631 20.602 1.00 89.19 75 LEU A N 1
ATOM 610 C CA . LEU A 1 75 ? -14.374 6.696 21.711 1.00 89.19 75 LEU A CA 1
ATOM 611 C C . LEU A 1 75 ? -15.388 7.839 21.540 1.00 89.19 75 LEU A C 1
ATOM 613 O O . LEU A 1 75 ? -16.588 7.645 21.758 1.00 89.19 75 LEU A O 1
ATOM 617 N N . LYS A 1 76 ? -14.941 9.025 21.099 1.00 89.38 76 LYS A N 1
ATOM 618 C CA . LYS A 1 76 ? -15.847 10.144 20.770 1.00 89.38 76 LYS A CA 1
ATOM 619 C C . LYS A 1 76 ? -16.832 9.741 19.667 1.00 89.38 76 LYS A C 1
ATOM 621 O O . LYS A 1 76 ? -18.023 10.031 19.765 1.00 89.38 76 LYS A O 1
ATOM 626 N N . ARG A 1 77 ? -16.358 9.016 18.651 1.00 90.19 77 ARG A N 1
ATOM 627 C CA . ARG A 1 77 ? -17.183 8.527 17.532 1.00 90.19 77 ARG A CA 1
ATOM 628 C C . ARG A 1 77 ? -18.161 7.432 17.957 1.00 90.19 77 ARG A C 1
ATOM 630 O O . ARG A 1 77 ? -19.310 7.450 17.513 1.00 90.19 77 ARG A O 1
ATOM 637 N N . LEU A 1 78 ? -17.756 6.546 18.867 1.00 90.81 78 LEU A N 1
ATOM 638 C CA . LEU A 1 78 ? -18.635 5.557 19.494 1.00 90.81 78 LEU A CA 1
ATOM 639 C C . LEU A 1 78 ? -19.762 6.240 20.281 1.00 90.81 78 LEU A C 1
ATOM 641 O O . LEU A 1 78 ? -20.921 5.847 20.159 1.00 90.81 78 LEU A O 1
ATOM 645 N N . LYS A 1 79 ? -19.456 7.309 21.028 1.00 91.19 79 LYS A N 1
ATOM 646 C CA . LYS A 1 79 ? -20.477 8.112 21.720 1.00 91.19 79 LYS A CA 1
ATOM 647 C C . LYS A 1 79 ? -21.488 8.706 20.735 1.00 91.19 79 LYS A C 1
ATOM 649 O O . LYS A 1 79 ? -22.687 8.596 20.978 1.00 91.19 79 LYS A O 1
ATOM 654 N N . CYS A 1 80 ? -21.030 9.286 19.621 1.00 90.69 80 CYS A N 1
ATOM 655 C CA . CYS A 1 80 ? -21.926 9.771 18.565 1.00 90.69 80 CYS A CA 1
ATOM 656 C C . CYS A 1 80 ? -22.805 8.643 18.007 1.00 90.69 80 CYS A C 1
ATOM 658 O O . CYS A 1 80 ? -24.011 8.817 17.901 1.00 90.69 80 CYS A O 1
ATOM 660 N N . LEU A 1 81 ? -22.236 7.459 17.748 1.00 90.38 81 LEU A N 1
ATOM 661 C CA . LEU A 1 81 ? -22.992 6.302 17.254 1.00 90.38 81 LEU A CA 1
ATOM 662 C C . LEU A 1 81 ? -24.116 5.875 18.212 1.00 90.38 81 LEU A C 1
ATOM 664 O O . LEU A 1 81 ? -25.197 5.511 17.760 1.00 90.38 81 LEU A O 1
ATOM 668 N N . VAL A 1 82 ? -23.888 5.942 19.527 1.00 91.38 82 VAL A N 1
ATOM 669 C CA . VAL A 1 82 ? -24.925 5.657 20.534 1.00 91.38 82 VAL A CA 1
ATOM 670 C C . VAL A 1 82 ? -26.062 6.674 20.470 1.00 91.38 82 VAL A C 1
ATOM 672 O O . VAL A 1 82 ? -27.225 6.292 20.595 1.00 91.38 82 VAL A O 1
ATOM 675 N N . VAL A 1 83 ? -25.741 7.958 20.293 1.00 91.56 83 VAL A N 1
ATOM 676 C CA . VAL A 1 83 ? -26.747 9.020 20.151 1.00 91.56 83 VAL A CA 1
ATOM 677 C C . VAL A 1 83 ? -27.562 8.806 18.875 1.00 91.56 83 VAL A C 1
ATOM 679 O O . VAL A 1 83 ? -28.790 8.771 18.950 1.00 91.56 83 VAL A O 1
ATOM 682 N N . ASP A 1 84 ? -26.891 8.552 17.750 1.00 90.69 84 ASP A N 1
ATOM 683 C CA . ASP A 1 84 ? -27.532 8.281 16.459 1.00 90.69 84 ASP A CA 1
ATOM 684 C C . ASP A 1 84 ? -28.452 7.049 16.548 1.00 90.69 84 ASP A C 1
ATOM 686 O O . ASP A 1 84 ? -29.591 7.074 16.086 1.00 90.69 84 ASP A O 1
ATOM 690 N N . ALA A 1 85 ? -27.997 5.969 17.191 1.00 90.25 85 ALA A N 1
ATOM 691 C CA . ALA A 1 85 ? -28.787 4.752 17.367 1.00 90.25 85 ALA A CA 1
ATOM 692 C C . ALA A 1 85 ? -30.055 4.992 18.201 1.00 90.25 85 ALA A C 1
ATOM 694 O O . ALA A 1 85 ? -31.119 4.491 17.841 1.00 90.25 85 ALA A O 1
ATOM 695 N N . LYS A 1 86 ? -29.969 5.793 19.274 1.00 90.56 86 LYS A N 1
ATOM 696 C CA . LYS A 1 86 ? -31.142 6.175 20.080 1.00 90.56 86 LYS A CA 1
ATOM 697 C C . LYS A 1 86 ? -32.139 7.006 19.277 1.00 90.56 86 LYS A C 1
ATOM 699 O O . LYS A 1 86 ? -33.332 6.737 19.350 1.00 90.56 86 LYS A O 1
ATOM 704 N N . GLN A 1 87 ? -31.659 7.973 18.494 1.00 91.38 87 GLN A N 1
ATOM 705 C CA . GLN A 1 87 ? -32.516 8.800 17.634 1.00 91.38 87 GLN A CA 1
ATOM 706 C C . GLN A 1 87 ? -33.250 7.971 16.571 1.00 91.38 87 GLN A C 1
ATOM 708 O O . GLN A 1 87 ? -34.385 8.278 16.230 1.00 91.38 87 GLN A O 1
ATOM 713 N N . ASN A 1 88 ? -32.624 6.895 16.088 1.00 88.88 88 ASN A N 1
ATOM 714 C CA . ASN A 1 88 ? -33.194 5.986 15.092 1.00 88.88 88 ASN A CA 1
ATOM 715 C C . ASN A 1 88 ? -33.948 4.784 15.707 1.00 88.88 88 ASN A C 1
ATOM 717 O O . ASN A 1 88 ? -34.270 3.838 14.992 1.00 88.88 88 ASN A O 1
ATOM 721 N N . GLY A 1 89 ? -34.216 4.784 17.020 1.00 88.31 89 GLY A N 1
ATOM 722 C CA . GLY A 1 89 ? -35.012 3.744 17.689 1.00 88.31 89 GLY A CA 1
ATOM 723 C C . GLY A 1 89 ? -34.313 2.389 17.884 1.00 88.31 89 GLY A C 1
ATOM 724 O O . GLY A 1 89 ? -34.973 1.388 18.153 1.00 88.31 89 GLY A O 1
ATOM 725 N N . VAL A 1 90 ? -32.982 2.317 17.763 1.00 89.94 90 VAL A N 1
ATOM 726 C CA . VAL A 1 90 ? -32.205 1.080 17.969 1.00 89.94 90 VAL A CA 1
ATOM 727 C C . VAL A 1 90 ? -31.720 0.993 19.420 1.00 89.94 90 VAL A C 1
ATOM 729 O O . VAL A 1 90 ? -30.563 1.271 19.742 1.00 89.94 90 VAL A O 1
ATOM 732 N N . GLU A 1 91 ? -32.609 0.569 20.318 1.00 89.00 91 GLU A N 1
ATOM 733 C CA . GLU A 1 91 ? -32.345 0.498 21.769 1.00 89.00 91 GLU A CA 1
ATOM 734 C C . GLU A 1 91 ? -31.295 -0.552 22.173 1.00 89.00 91 GLU A C 1
ATOM 736 O O . GLU A 1 91 ? -30.677 -0.456 23.235 1.00 89.00 91 GLU A O 1
ATOM 741 N N . VAL A 1 92 ? -31.038 -1.536 21.308 1.00 89.81 92 VAL A N 1
ATOM 742 C CA . VAL A 1 92 ? -30.091 -2.634 21.569 1.00 89.81 92 VAL A CA 1
ATOM 743 C C . VAL A 1 92 ? -28.647 -2.135 21.676 1.00 89.81 92 VAL A C 1
ATOM 745 O O . VAL A 1 92 ? -27.855 -2.676 22.444 1.00 89.81 92 VAL A O 1
ATOM 748 N N . VAL A 1 93 ? -28.286 -1.094 20.924 1.00 90.75 93 VAL A N 1
ATOM 749 C CA . VAL A 1 93 ? -26.905 -0.594 20.819 1.00 90.75 93 VAL A CA 1
ATOM 750 C C . VAL A 1 93 ? -26.399 0.011 22.139 1.00 90.75 93 VAL A C 1
ATOM 752 O O . VAL A 1 93 ? -25.327 -0.394 22.595 1.00 90.75 93 VAL A O 1
ATOM 755 N N . PRO A 1 94 ? -27.145 0.912 22.813 1.00 91.00 94 PRO A N 1
ATOM 756 C CA . PRO A 1 94 ? -26.787 1.387 24.150 1.00 91.00 94 PRO A CA 1
ATOM 757 C C . PRO A 1 94 ? -26.611 0.263 25.178 1.00 91.00 94 PRO A C 1
ATOM 759 O O . PRO A 1 94 ? -25.665 0.298 25.965 1.00 91.00 94 PRO A O 1
ATOM 762 N N . VAL A 1 95 ? -27.506 -0.734 25.169 1.00 92.25 95 VAL A N 1
ATOM 763 C CA . VAL A 1 95 ? -27.448 -1.874 26.098 1.00 92.25 95 VAL A CA 1
ATOM 764 C C . VAL A 1 95 ? -26.200 -2.713 25.834 1.00 92.25 95 VAL A C 1
ATOM 766 O O . VAL A 1 95 ? -25.490 -3.071 26.772 1.00 92.25 95 VAL A O 1
ATOM 769 N N . LEU A 1 96 ? -25.887 -2.966 24.561 1.00 92.38 96 LEU A N 1
ATOM 770 C CA . LEU A 1 96 ? -24.703 -3.714 24.154 1.00 92.38 96 LEU A CA 1
ATOM 771 C C . LEU A 1 96 ? -23.414 -3.032 24.622 1.00 92.38 96 LEU A C 1
ATOM 773 O O . LEU A 1 96 ? -22.570 -3.670 25.243 1.00 92.38 96 LEU A O 1
ATOM 777 N N . ILE A 1 97 ? -23.267 -1.730 24.371 1.00 91.75 97 ILE A N 1
ATOM 778 C CA . ILE A 1 97 ? -22.056 -0.990 24.753 1.00 91.75 97 ILE A CA 1
ATOM 779 C C . ILE A 1 97 ? -21.907 -0.931 26.275 1.00 91.75 97 ILE A C 1
ATOM 781 O O . ILE A 1 97 ? -20.801 -1.112 26.783 1.00 91.75 97 ILE A O 1
ATOM 785 N N . LYS A 1 98 ? -23.013 -0.766 27.014 1.00 92.56 98 LYS A N 1
ATOM 786 C CA . LYS A 1 98 ? -23.005 -0.857 28.480 1.00 92.56 98 LYS A CA 1
ATOM 787 C C . LYS A 1 98 ? -22.474 -2.217 28.949 1.00 92.56 98 LYS A C 1
ATOM 789 O O . LYS A 1 98 ? -21.568 -2.254 29.774 1.00 92.56 98 LYS A O 1
ATOM 794 N N . GLN A 1 99 ? -22.944 -3.316 28.356 1.00 92.75 99 GLN A N 1
ATOM 795 C CA . GLN A 1 99 ? -22.443 -4.659 28.670 1.00 92.75 99 GLN A CA 1
ATOM 796 C C . GLN A 1 99 ? -20.961 -4.849 28.315 1.00 92.75 99 GLN A C 1
ATOM 798 O O . GLN A 1 99 ? -20.238 -5.527 29.043 1.00 92.75 99 GLN A O 1
ATOM 803 N N . MET A 1 100 ? -20.491 -4.284 27.198 1.00 92.88 100 MET A N 1
ATOM 804 C CA . MET A 1 100 ? -19.076 -4.359 26.810 1.00 92.88 100 MET A CA 1
ATOM 805 C C . MET A 1 100 ? -18.172 -3.617 27.806 1.00 92.88 100 MET A C 1
ATOM 807 O O . MET A 1 100 ? -17.079 -4.090 28.120 1.00 92.88 100 MET A O 1
ATOM 811 N N . LEU A 1 101 ? -18.642 -2.485 28.339 1.00 91.06 101 LEU A N 1
ATOM 812 C CA . LEU A 1 101 ? -17.943 -1.730 29.381 1.00 91.06 101 LEU A CA 1
ATOM 813 C C . LEU A 1 101 ? -17.937 -2.481 30.719 1.00 91.06 101 LEU A C 1
ATOM 815 O O . LEU A 1 101 ? -16.878 -2.631 31.321 1.00 91.06 101 LEU A O 1
ATOM 819 N N . GLU A 1 102 ? -19.083 -3.019 31.145 1.00 93.69 102 GLU A N 1
ATOM 820 C CA . GLU A 1 102 ? -19.204 -3.817 32.377 1.00 93.69 102 GLU A CA 1
ATOM 821 C C . GLU A 1 102 ? -18.303 -5.060 32.355 1.00 93.69 102 GLU A C 1
ATOM 823 O O . GLU A 1 102 ? -17.716 -5.428 33.369 1.00 93.69 102 GLU A O 1
ATOM 828 N N . LYS A 1 103 ? -18.138 -5.685 31.183 1.00 90.44 103 LYS A N 1
ATOM 829 C CA . LYS A 1 103 ? -17.252 -6.843 30.987 1.00 90.44 103 LYS A CA 1
ATOM 830 C C . LYS A 1 103 ? -15.772 -6.479 30.808 1.00 90.44 103 LYS A C 1
ATOM 832 O O . LYS A 1 103 ? -14.977 -7.372 30.528 1.00 90.44 103 LYS A O 1
ATOM 837 N N . ASN A 1 104 ? -15.390 -5.207 30.959 1.00 89.88 104 ASN A N 1
ATOM 838 C CA . ASN A 1 104 ? -14.010 -4.727 30.807 1.00 89.88 104 ASN A CA 1
ATOM 839 C C . ASN A 1 104 ? -13.368 -5.155 29.468 1.00 89.88 104 ASN A C 1
ATOM 841 O O . ASN A 1 104 ? -12.208 -5.577 29.417 1.00 89.88 104 ASN A O 1
ATOM 845 N N . MET A 1 105 ? -14.148 -5.091 28.380 1.00 91.75 105 MET A N 1
ATOM 846 C CA . MET A 1 105 ? -13.705 -5.540 27.054 1.00 91.75 105 MET A CA 1
ATOM 847 C C . MET A 1 105 ? -12.713 -4.581 26.391 1.00 91.75 105 MET A C 1
ATOM 849 O O . MET A 1 105 ? -11.997 -4.990 25.479 1.00 91.75 105 MET A O 1
ATOM 853 N N . PHE A 1 106 ? -12.675 -3.319 26.822 1.00 91.00 106 PHE A N 1
ATOM 854 C CA . PHE A 1 106 ? -11.882 -2.266 26.195 1.00 91.00 106 PHE A CA 1
ATOM 855 C C . PHE A 1 106 ? -10.586 -1.982 26.957 1.00 91.00 106 PHE A C 1
ATOM 857 O O . PHE A 1 106 ? -10.541 -2.001 28.187 1.00 91.00 106 PHE A O 1
ATOM 864 N N . LEU A 1 107 ? -9.537 -1.687 26.198 1.00 89.38 107 LEU A N 1
ATOM 865 C CA . LEU A 1 107 ? -8.308 -1.063 26.657 1.00 89.38 107 LEU A CA 1
ATOM 866 C C . LEU A 1 107 ? -8.273 0.342 26.056 1.00 89.38 107 LEU A C 1
ATOM 868 O O . LEU A 1 107 ? -8.208 0.499 24.839 1.00 89.38 107 LEU A O 1
ATOM 872 N N . PHE A 1 108 ? -8.351 1.358 26.907 1.00 84.75 108 PHE A N 1
ATOM 873 C CA . PHE A 1 108 ? -8.277 2.743 26.459 1.00 84.75 108 PHE A CA 1
ATOM 874 C C . PHE A 1 108 ? -6.818 3.157 26.384 1.00 84.75 108 PHE A C 1
ATOM 876 O O . PHE A 1 108 ? -6.099 3.066 27.378 1.00 84.75 108 PHE A O 1
ATOM 883 N N . GLY A 1 109 ? -6.392 3.601 25.208 1.00 74.81 109 GLY A N 1
ATOM 884 C CA . GLY A 1 109 ? -5.063 4.147 25.020 1.00 74.81 109 GLY A CA 1
ATOM 885 C C . GLY A 1 109 ? -5.115 5.568 24.491 1.00 74.81 109 GLY A C 1
ATOM 886 O O . GLY A 1 109 ? -5.978 5.942 23.695 1.00 74.81 109 GLY A O 1
ATOM 887 N N . CYS A 1 110 ? -4.156 6.361 24.947 1.00 53.47 110 CYS A N 1
ATOM 888 C CA . CYS A 1 110 ? -3.778 7.587 24.280 1.00 53.47 110 CYS A CA 1
ATOM 889 C C . CYS A 1 110 ? -2.810 7.200 23.156 1.00 53.47 110 CYS A C 1
ATOM 891 O O . CYS A 1 110 ? -1.653 6.891 23.419 1.00 53.47 110 CYS A O 1
ATOM 893 N N . VAL A 1 111 ? -3.286 7.163 21.914 1.00 55.12 111 VAL A N 1
ATOM 894 C CA . VAL A 1 111 ? -2.435 7.617 20.815 1.00 55.12 111 VAL A CA 1
ATOM 895 C C . VAL A 1 111 ? -2.883 9.049 20.595 1.00 55.12 111 VAL A C 1
ATOM 897 O O . VAL A 1 111 ? -3.922 9.291 19.979 1.00 55.12 111 VAL A O 1
ATOM 900 N N . GLU A 1 112 ? -2.168 9.996 21.198 1.00 44.69 112 GLU A N 1
ATOM 901 C CA . GLU A 1 112 ? -2.174 11.364 20.701 1.00 44.69 112 GLU A CA 1
ATOM 902 C C . GLU A 1 112 ? -1.625 11.269 19.284 1.00 44.69 112 GLU A C 1
ATOM 904 O O . GLU A 1 112 ? -0.425 11.158 19.052 1.00 44.69 112 GLU A O 1
ATOM 909 N N . ILE A 1 113 ? -2.538 11.211 18.321 1.00 48.03 113 ILE A N 1
ATOM 910 C CA . IL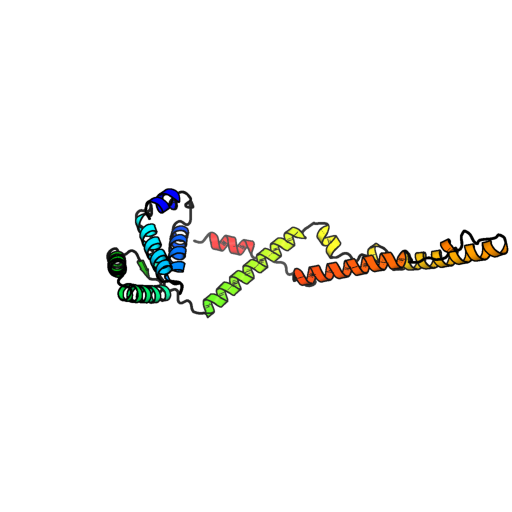E A 1 113 ? -2.211 11.474 16.932 1.00 48.03 113 ILE A CA 1
ATOM 911 C C . ILE A 1 113 ? -2.013 12.990 16.878 1.00 48.03 113 ILE A C 1
ATOM 913 O O . ILE A 1 113 ? -2.911 13.728 16.486 1.00 48.03 113 ILE A O 1
ATOM 917 N N . ALA A 1 114 ? -0.889 13.466 17.413 1.00 47.78 114 ALA A N 1
ATOM 918 C CA . ALA A 1 114 ? -0.378 14.762 17.023 1.00 47.78 114 ALA A CA 1
ATOM 919 C C . ALA A 1 114 ? -0.022 14.623 15.540 1.00 47.78 114 ALA A C 1
ATOM 921 O O . ALA A 1 114 ? 0.694 13.689 15.167 1.00 47.78 114 ALA A O 1
ATOM 922 N N . ASP A 1 115 ? -0.575 15.492 14.696 1.00 52.34 115 ASP A N 1
ATOM 923 C CA . ASP A 1 115 ? -0.370 15.447 13.243 1.00 52.34 115 ASP A CA 1
ATOM 924 C C . ASP A 1 115 ? 1.133 15.439 12.872 1.00 52.34 115 ASP A C 1
ATOM 926 O O . ASP A 1 115 ? 1.521 14.807 11.887 1.00 52.34 115 ASP A O 1
ATOM 930 N N . ASP A 1 116 ? 1.991 16.009 13.728 1.00 56.50 116 ASP A N 1
ATOM 931 C CA . ASP A 1 116 ? 3.454 15.964 13.608 1.00 56.50 116 ASP A CA 1
ATOM 932 C C . ASP A 1 116 ? 4.019 14.534 13.642 1.00 56.50 116 ASP A C 1
ATOM 934 O O . ASP A 1 116 ? 4.789 14.165 12.757 1.00 56.50 116 ASP A O 1
ATOM 938 N N . VAL A 1 117 ? 3.569 13.675 14.566 1.00 55.22 117 VAL A N 1
ATOM 939 C CA . VAL A 1 117 ? 4.056 12.284 14.696 1.00 55.22 117 VAL A CA 1
ATOM 940 C C . VAL A 1 117 ? 3.634 11.429 13.495 1.00 55.22 117 VAL A C 1
ATOM 942 O O . VAL A 1 117 ? 4.333 10.494 13.100 1.00 55.22 117 VAL A O 1
ATOM 945 N N . VAL A 1 118 ? 2.489 11.739 12.873 1.00 55.97 118 VAL A N 1
ATOM 946 C CA . VAL A 1 118 ? 2.066 11.083 11.625 1.00 55.97 118 VAL A CA 1
ATOM 947 C C . VAL A 1 118 ? 2.969 11.505 10.476 1.00 55.97 118 VAL A C 1
ATOM 949 O O . VAL A 1 118 ? 3.382 10.644 9.705 1.00 55.97 118 VAL A O 1
ATOM 952 N N . SER A 1 119 ? 3.306 12.793 10.373 1.00 61.12 119 SER A N 1
ATOM 953 C CA . SER A 1 119 ? 4.225 13.281 9.342 1.00 61.12 119 SER A CA 1
ATOM 954 C C . SER A 1 119 ? 5.632 12.697 9.498 1.00 61.12 119 SER A C 1
ATOM 956 O O . SER A 1 119 ? 6.229 12.274 8.509 1.00 61.12 119 SER A O 1
ATOM 958 N N . GLU A 1 120 ? 6.120 12.564 10.734 1.00 66.31 120 GLU A N 1
ATOM 959 C CA . GLU A 1 120 ? 7.410 11.945 11.039 1.00 66.31 120 GLU A CA 1
ATOM 960 C C . GLU A 1 120 ? 7.408 10.458 10.686 1.00 66.31 120 GLU A C 1
ATOM 962 O O . GLU A 1 120 ? 8.269 10.019 9.928 1.00 66.31 120 GLU A O 1
ATOM 967 N N . ARG A 1 121 ? 6.390 9.691 11.104 1.00 65.75 121 ARG A N 1
ATOM 968 C CA . ARG A 1 121 ? 6.296 8.261 10.755 1.00 65.75 121 ARG A CA 1
ATOM 969 C C . ARG A 1 121 ? 6.058 8.008 9.271 1.00 65.75 121 ARG A C 1
ATOM 971 O O . ARG A 1 121 ? 6.547 7.017 8.732 1.00 65.75 121 ARG A O 1
ATOM 978 N N . VAL A 1 122 ? 5.317 8.881 8.590 1.00 68.62 122 VAL A N 1
ATOM 979 C CA . VAL A 1 122 ? 5.166 8.820 7.128 1.00 68.62 122 VAL A CA 1
ATOM 980 C C . VAL A 1 122 ? 6.504 9.116 6.452 1.00 68.62 122 VAL A C 1
ATOM 982 O O . VAL A 1 122 ? 6.872 8.404 5.518 1.00 68.62 122 VAL A O 1
ATOM 985 N N . ASN A 1 123 ? 7.273 10.090 6.944 1.00 74.50 123 ASN A N 1
ATOM 986 C CA . ASN A 1 123 ? 8.617 10.374 6.443 1.00 74.50 123 ASN A CA 1
ATOM 987 C C . ASN A 1 123 ? 9.584 9.210 6.690 1.00 74.50 123 ASN A C 1
ATOM 989 O O . ASN A 1 123 ? 10.311 8.831 5.778 1.00 74.50 123 ASN A O 1
ATOM 993 N N . GLU A 1 124 ? 9.579 8.607 7.878 1.00 77.94 124 GLU A N 1
ATOM 994 C CA . GLU A 1 124 ? 10.375 7.413 8.196 1.00 77.94 124 GLU A CA 1
ATOM 995 C C . GLU A 1 124 ? 10.022 6.237 7.282 1.00 77.94 124 GLU A C 1
ATOM 997 O O . GLU A 1 124 ? 10.908 5.610 6.704 1.00 77.94 124 GLU A O 1
ATOM 1002 N N . MET A 1 125 ? 8.729 5.978 7.076 1.00 74.88 125 MET A N 1
ATOM 1003 C CA . MET A 1 125 ? 8.268 4.924 6.173 1.00 74.88 125 MET A CA 1
ATOM 1004 C C . MET A 1 125 ? 8.653 5.209 4.715 1.00 74.88 125 MET A C 1
ATOM 1006 O O . MET A 1 125 ? 9.047 4.292 3.999 1.00 74.88 125 MET A O 1
ATOM 1010 N N . THR A 1 126 ? 8.603 6.474 4.289 1.00 74.38 126 THR A N 1
ATOM 1011 C CA . THR A 1 126 ? 9.049 6.900 2.953 1.00 74.38 126 THR A CA 1
ATOM 1012 C C . THR A 1 126 ? 10.558 6.704 2.793 1.00 74.38 126 THR A C 1
ATOM 1014 O O . THR A 1 126 ? 11.004 6.173 1.780 1.00 74.38 126 THR A O 1
ATOM 1017 N N . LYS A 1 127 ? 11.359 7.056 3.810 1.00 80.81 127 LYS A N 1
ATOM 1018 C CA . LYS A 1 127 ? 12.809 6.796 3.827 1.00 80.81 127 LYS A CA 1
ATOM 1019 C C . LYS A 1 127 ? 13.103 5.300 3.722 1.00 80.81 127 LYS A C 1
ATOM 1021 O O . LYS A 1 127 ? 13.941 4.908 2.920 1.00 80.81 127 LYS A O 1
ATOM 1026 N N . LEU A 1 128 ? 12.382 4.469 4.473 1.00 80.94 128 LEU A N 1
ATOM 1027 C CA . LEU A 1 128 ? 12.554 3.015 4.454 1.00 80.94 128 LEU A CA 1
ATOM 1028 C C . LEU A 1 128 ? 12.193 2.420 3.084 1.00 80.94 128 LEU A C 1
ATOM 1030 O O . LEU A 1 128 ? 12.926 1.581 2.565 1.00 80.94 128 LEU A O 1
ATOM 1034 N N . GLN A 1 129 ? 11.113 2.891 2.458 1.00 72.69 129 GLN A N 1
ATOM 1035 C CA . GLN A 1 129 ? 10.749 2.495 1.094 1.00 72.69 129 GLN A CA 1
ATOM 1036 C C . GLN A 1 129 ? 11.801 2.923 0.065 1.00 72.69 129 GLN A C 1
ATOM 1038 O O . GLN A 1 129 ? 12.178 2.117 -0.782 1.00 72.69 129 GLN A O 1
ATOM 1043 N N . ASN A 1 130 ? 12.321 4.149 0.164 1.00 76.50 130 ASN A N 1
ATOM 1044 C CA . ASN A 1 130 ? 13.392 4.629 -0.712 1.00 76.50 130 ASN A CA 1
ATOM 1045 C C . ASN A 1 130 ? 14.673 3.797 -0.554 1.00 76.50 130 ASN A C 1
ATOM 1047 O O . ASN A 1 130 ? 15.294 3.448 -1.555 1.00 76.50 130 ASN A O 1
ATOM 1051 N N . LEU A 1 131 ? 15.031 3.413 0.676 1.00 80.44 131 LEU A N 1
ATOM 1052 C CA . LEU A 1 131 ? 16.165 2.521 0.939 1.00 80.44 131 LEU A CA 1
ATOM 1053 C C . LEU A 1 131 ? 15.956 1.137 0.315 1.00 80.44 131 LEU A C 1
ATOM 1055 O O . LEU A 1 131 ? 16.842 0.623 -0.359 1.00 80.44 131 LEU A O 1
ATOM 1059 N N . GLN A 1 132 ? 14.773 0.540 0.474 1.00 74.50 132 GLN A N 1
ATOM 1060 C CA . GLN A 1 132 ? 14.457 -0.748 -0.157 1.00 74.50 132 GLN A CA 1
ATOM 1061 C C . GLN A 1 132 ? 14.540 -0.679 -1.683 1.00 74.50 132 GLN A C 1
ATOM 1063 O O . GLN A 1 132 ? 15.021 -1.613 -2.325 1.00 74.50 132 GLN A O 1
ATOM 1068 N N . LEU A 1 133 ? 14.087 0.432 -2.257 1.00 77.56 133 LEU A N 1
ATOM 1069 C CA . LEU A 1 133 ? 14.123 0.691 -3.688 1.00 77.56 133 LEU A CA 1
ATOM 1070 C C . LEU A 1 133 ? 15.574 0.851 -4.178 1.00 77.56 133 LEU A C 1
ATOM 1072 O O . LEU A 1 133 ? 15.944 0.267 -5.195 1.00 77.56 133 LEU A O 1
ATOM 1076 N N . GLN A 1 134 ? 16.429 1.519 -3.399 1.00 77.81 134 GLN A N 1
ATOM 1077 C CA . GLN A 1 134 ? 17.869 1.612 -3.653 1.00 77.81 134 GLN A CA 1
ATOM 1078 C C . GLN A 1 134 ? 18.566 0.244 -3.582 1.00 77.81 134 GLN A C 1
ATOM 1080 O O . GLN A 1 134 ? 19.340 -0.092 -4.476 1.00 77.81 134 GLN A O 1
ATOM 1085 N N . VAL A 1 135 ? 18.255 -0.583 -2.580 1.00 81.19 135 VAL A N 1
ATOM 1086 C CA . VAL A 1 135 ? 18.799 -1.949 -2.460 1.00 81.19 135 VAL A CA 1
ATOM 1087 C C . VAL A 1 135 ? 18.333 -2.833 -3.620 1.00 81.19 135 VAL A C 1
ATOM 1089 O O . VAL A 1 135 ? 19.118 -3.605 -4.172 1.00 81.19 135 VAL A O 1
ATOM 1092 N N . ALA A 1 136 ? 17.066 -2.724 -4.029 1.00 76.31 136 ALA A N 1
ATOM 1093 C CA . ALA A 1 136 ? 16.548 -3.442 -5.190 1.00 76.31 136 ALA A CA 1
ATOM 1094 C C . ALA A 1 136 ? 17.278 -3.029 -6.476 1.00 76.31 136 ALA A C 1
ATOM 1096 O O . ALA A 1 136 ? 17.642 -3.898 -7.266 1.00 76.31 136 ALA A O 1
ATOM 1097 N N . TYR A 1 137 ? 17.559 -1.735 -6.654 1.00 71.81 137 TYR A N 1
ATOM 1098 C CA . TYR A 1 137 ? 18.354 -1.252 -7.781 1.00 71.81 137 TYR A CA 1
ATOM 1099 C C . TYR A 1 137 ? 19.792 -1.751 -7.747 1.00 71.81 137 TYR A C 1
ATOM 1101 O O . TYR A 1 137 ? 20.260 -2.284 -8.749 1.00 71.81 137 TYR A O 1
ATOM 1109 N N . GLN A 1 138 ? 20.473 -1.661 -6.605 1.00 77.81 138 GLN A N 1
ATOM 1110 C CA . GLN A 1 138 ? 21.828 -2.197 -6.455 1.00 77.81 138 GLN A CA 1
ATOM 1111 C C . GLN A 1 138 ? 21.887 -3.692 -6.781 1.00 77.81 138 GLN A C 1
ATOM 1113 O O . GLN A 1 138 ? 22.865 -4.155 -7.352 1.00 77.81 138 GLN A O 1
ATOM 1118 N N . ARG A 1 139 ? 20.830 -4.455 -6.481 1.00 79.50 139 ARG A N 1
ATOM 1119 C CA . ARG A 1 139 ? 20.737 -5.874 -6.854 1.00 79.50 139 ARG A CA 1
ATOM 1120 C C . ARG A 1 139 ? 20.399 -6.103 -8.328 1.00 79.50 139 ARG A C 1
ATOM 1122 O O . ARG A 1 139 ? 20.859 -7.088 -8.891 1.00 79.50 139 ARG A O 1
ATOM 1129 N N . LEU A 1 140 ? 19.590 -5.240 -8.943 1.00 74.25 140 LEU A N 1
ATOM 1130 C CA . LEU A 1 140 ? 19.216 -5.339 -10.360 1.00 74.25 140 LEU A CA 1
ATOM 1131 C C . LEU A 1 140 ? 20.394 -4.984 -11.283 1.00 74.25 140 LEU A C 1
ATOM 1133 O O . LEU A 1 140 ? 20.621 -5.643 -12.299 1.00 74.25 140 LEU A O 1
ATOM 1137 N N . PHE A 1 141 ? 21.136 -3.939 -10.919 1.00 70.62 141 PHE A N 1
ATOM 1138 C CA . PHE A 1 141 ? 22.282 -3.429 -11.671 1.00 70.62 141 PHE A CA 1
ATOM 1139 C C . PHE A 1 141 ? 23.613 -4.024 -11.203 1.00 70.62 141 PHE A C 1
ATOM 1141 O O . PHE A 1 141 ? 24.582 -4.029 -11.954 1.00 70.62 141 PHE A O 1
ATOM 1148 N N . GLY A 1 142 ? 23.655 -4.617 -10.008 1.00 71.12 142 GLY A N 1
ATOM 1149 C CA . GLY A 1 142 ? 24.804 -5.365 -9.518 1.00 71.12 142 GLY A CA 1
ATOM 1150 C C . GLY A 1 142 ? 25.111 -6.556 -10.422 1.00 71.12 142 GLY A C 1
ATOM 1151 O O . GLY A 1 142 ? 24.452 -7.592 -10.349 1.00 71.12 142 GLY A O 1
ATOM 1152 N N . ASN A 1 143 ? 26.146 -6.408 -11.251 1.00 61.16 143 ASN A N 1
ATOM 1153 C CA . ASN A 1 143 ? 26.682 -7.425 -12.160 1.00 61.16 143 ASN A CA 1
ATOM 1154 C C . ASN A 1 143 ? 25.729 -7.880 -13.280 1.00 61.16 143 ASN A C 1
ATOM 1156 O O . ASN A 1 143 ? 25.756 -9.049 -13.677 1.00 61.16 143 ASN A O 1
ATOM 1160 N N . SER A 1 144 ? 24.897 -6.983 -13.817 1.00 71.44 144 SER A N 1
ATOM 1161 C CA . SER A 1 144 ? 24.067 -7.291 -14.985 1.00 71.44 144 SER A CA 1
ATOM 1162 C C . SER A 1 144 ? 24.519 -6.520 -16.227 1.00 71.44 144 SER A C 1
ATOM 1164 O O . SER A 1 144 ? 24.857 -5.344 -16.161 1.00 71.44 144 SER A O 1
ATOM 1166 N N . ARG A 1 145 ? 24.438 -7.162 -17.404 1.00 76.69 145 ARG A N 1
ATOM 1167 C CA . ARG A 1 145 ? 24.625 -6.501 -18.718 1.00 76.69 145 ARG A CA 1
ATOM 1168 C C . ARG A 1 145 ? 23.698 -5.297 -18.919 1.00 76.69 145 ARG A C 1
ATOM 1170 O O . ARG A 1 145 ? 23.921 -4.471 -19.791 1.00 76.69 145 ARG A O 1
ATOM 1177 N N . ILE A 1 146 ? 22.621 -5.227 -18.140 1.00 76.50 146 ILE A N 1
ATOM 1178 C CA . ILE A 1 146 ? 21.655 -4.135 -18.181 1.00 76.50 146 ILE A CA 1
ATOM 1179 C C . ILE A 1 146 ? 22.316 -2.840 -17.703 1.00 76.50 146 ILE A C 1
ATOM 1181 O O . ILE A 1 146 ? 22.075 -1.806 -18.311 1.00 76.50 146 ILE A O 1
ATOM 1185 N N . ASP A 1 147 ? 23.174 -2.894 -16.683 1.00 78.38 147 ASP A N 1
ATOM 1186 C CA . ASP A 1 147 ? 23.910 -1.719 -16.209 1.00 78.38 147 ASP A CA 1
ATOM 1187 C C . ASP A 1 147 ? 24.854 -1.169 -17.288 1.00 78.38 147 ASP A C 1
ATOM 1189 O O . ASP A 1 147 ? 24.853 0.029 -17.573 1.00 78.38 147 ASP A O 1
ATOM 1193 N N . GLU A 1 148 ? 25.564 -2.067 -17.978 1.00 79.62 148 GLU A N 1
ATOM 1194 C CA . GLU A 1 148 ? 26.427 -1.719 -19.109 1.00 79.62 148 GLU A CA 1
ATOM 1195 C C . GLU A 1 148 ? 25.626 -1.014 -20.213 1.00 79.62 148 GLU A C 1
ATOM 1197 O O . GLU A 1 148 ? 25.993 0.081 -20.634 1.00 79.62 148 GLU A O 1
ATOM 1202 N N . TYR A 1 149 ? 24.486 -1.576 -20.638 1.00 80.38 149 TYR A N 1
ATOM 1203 C CA . TYR A 1 149 ? 23.650 -0.968 -21.683 1.00 80.38 149 TYR A CA 1
ATOM 1204 C C . TYR A 1 149 ? 23.002 0.348 -21.254 1.00 80.38 149 TYR A C 1
ATOM 1206 O O . TYR A 1 149 ? 22.891 1.265 -22.067 1.00 80.38 149 TYR A O 1
ATOM 1214 N N . VAL A 1 150 ? 22.586 0.467 -19.992 1.00 80.12 150 VAL A N 1
ATOM 1215 C CA . VAL A 1 150 ? 22.000 1.706 -19.470 1.00 80.12 150 VAL A CA 1
ATOM 1216 C C . VAL A 1 150 ? 23.022 2.835 -19.510 1.00 80.12 150 VAL A C 1
ATOM 1218 O O . VAL A 1 150 ? 22.643 3.954 -19.835 1.00 80.12 150 VAL A O 1
ATOM 1221 N N . HIS A 1 151 ? 24.309 2.572 -19.284 1.00 80.56 151 HIS A N 1
ATOM 1222 C CA . HIS A 1 151 ? 25.348 3.607 -19.301 1.00 80.56 151 HIS A CA 1
ATOM 1223 C C . HIS A 1 151 ? 26.044 3.775 -20.659 1.00 80.56 151 HIS A C 1
ATOM 1225 O O . HIS A 1 151 ? 26.590 4.846 -20.919 1.00 80.56 151 HIS A O 1
ATOM 1231 N N . MET A 1 152 ? 25.938 2.794 -21.556 1.00 85.75 152 MET A N 1
ATOM 1232 C CA . MET A 1 152 ? 26.541 2.815 -22.892 1.00 85.75 152 MET A CA 1
ATOM 1233 C C . MET A 1 152 ? 26.074 4.005 -23.747 1.00 85.75 152 MET A C 1
ATOM 1235 O O . MET A 1 152 ? 24.890 4.370 -23.769 1.00 85.75 152 MET A O 1
ATOM 1239 N N . ASP A 1 153 ? 27.024 4.583 -24.484 1.00 87.31 153 ASP A N 1
ATOM 1240 C CA . ASP A 1 153 ? 26.780 5.526 -25.574 1.00 87.31 153 ASP A CA 1
ATOM 1241 C C . ASP A 1 153 ? 26.817 4.766 -26.905 1.00 87.31 153 ASP A C 1
ATOM 1243 O O . ASP A 1 153 ? 27.875 4.365 -27.395 1.00 87.31 153 ASP A O 1
ATOM 1247 N N . LEU A 1 154 ? 25.634 4.559 -27.485 1.00 87.69 154 LEU A N 1
ATOM 1248 C CA . LEU A 1 154 ? 25.476 3.812 -28.729 1.00 87.69 154 LEU A CA 1
ATOM 1249 C C . LEU A 1 154 ? 26.127 4.523 -29.929 1.00 87.69 154 LEU A C 1
ATOM 1251 O O . LEU A 1 154 ? 26.553 3.860 -30.873 1.00 87.69 154 LEU A O 1
ATOM 1255 N N . GLY A 1 155 ? 26.224 5.857 -29.904 1.00 87.75 155 GLY A N 1
ATOM 1256 C CA . GLY A 1 155 ? 26.844 6.630 -30.980 1.00 87.75 155 GLY A CA 1
ATOM 1257 C C . GLY A 1 155 ? 28.355 6.420 -31.050 1.00 87.75 155 GLY A C 1
ATOM 1258 O O . GLY A 1 155 ? 28.915 6.340 -32.146 1.00 87.75 155 GLY A O 1
ATOM 1259 N N . MET A 1 156 ? 28.994 6.277 -29.886 1.00 88.38 156 MET A N 1
ATOM 1260 C CA . MET A 1 156 ? 30.417 5.950 -29.776 1.00 88.38 156 MET A CA 1
ATOM 1261 C C . MET A 1 156 ? 30.695 4.481 -30.112 1.00 88.38 156 MET A C 1
ATOM 1263 O O . MET A 1 156 ? 31.636 4.208 -30.851 1.00 88.38 156 MET A O 1
ATOM 1267 N N . GLU A 1 157 ? 29.861 3.552 -29.633 1.00 88.69 157 GLU A N 1
ATOM 1268 C CA . GLU A 1 157 ? 30.028 2.108 -29.882 1.00 88.69 157 GLU A CA 1
ATOM 1269 C C . GLU A 1 157 ? 29.925 1.757 -31.375 1.00 88.69 157 GLU A C 1
ATOM 1271 O O . GLU A 1 157 ? 30.650 0.903 -31.881 1.00 88.69 157 GLU A O 1
ATOM 1276 N N . LEU A 1 158 ? 29.033 2.437 -32.100 1.00 87.81 158 LEU A N 1
ATOM 1277 C CA . LEU A 1 158 ? 28.839 2.218 -33.533 1.00 87.81 158 LEU A CA 1
ATOM 1278 C C . LEU A 1 158 ? 29.787 3.035 -34.420 1.00 87.81 158 LEU A C 1
ATOM 1280 O O . LEU A 1 158 ? 29.711 2.890 -35.637 1.00 87.81 158 LEU A O 1
ATOM 1284 N N . ASP A 1 159 ? 30.628 3.905 -33.852 1.00 90.50 159 ASP A N 1
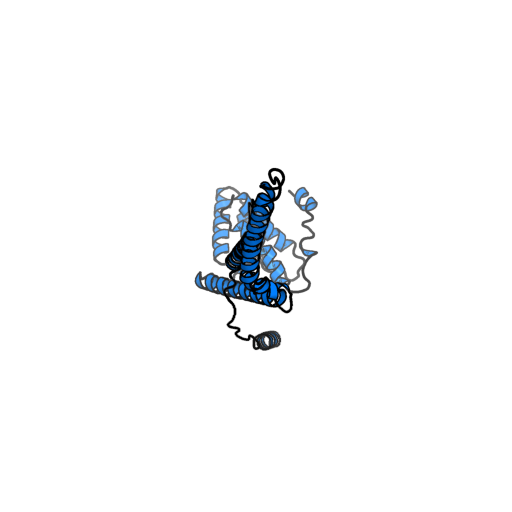ATOM 1285 C CA . ASP A 1 159 ? 31.363 4.935 -34.598 1.00 90.50 159 ASP A CA 1
ATOM 1286 C C . ASP A 1 159 ? 30.455 5.634 -35.628 1.00 90.50 159 ASP A C 1
ATOM 1288 O O . ASP A 1 159 ? 30.658 5.590 -36.848 1.00 90.50 159 ASP A O 1
ATOM 1292 N N . LEU A 1 160 ? 29.386 6.263 -35.122 1.00 89.62 160 LEU A N 1
ATOM 1293 C CA . LEU A 1 160 ? 28.366 6.903 -35.957 1.00 89.62 160 LEU A CA 1
ATOM 1294 C C . LEU A 1 160 ? 28.990 7.881 -36.964 1.00 89.62 160 LEU A C 1
ATOM 1296 O O . LEU A 1 160 ? 28.532 7.995 -38.104 1.00 89.62 160 LEU A O 1
ATOM 1300 N N . LYS A 1 161 ? 30.056 8.569 -36.546 1.00 89.81 161 LYS A N 1
ATOM 1301 C CA . LYS A 1 161 ? 30.798 9.507 -37.381 1.00 89.81 161 LYS A CA 1
ATOM 1302 C C . LYS A 1 161 ? 31.463 8.792 -38.559 1.00 89.81 161 LYS A C 1
ATOM 1304 O O . LYS A 1 161 ? 31.228 9.201 -39.697 1.00 89.81 161 LYS A O 1
ATOM 1309 N N . GLY A 1 162 ? 32.206 7.712 -38.309 1.00 91.06 162 GLY A N 1
ATOM 1310 C CA . GLY A 1 162 ? 32.807 6.897 -39.364 1.00 91.06 162 GLY A CA 1
ATOM 1311 C C . GLY A 1 162 ? 31.763 6.323 -40.327 1.00 91.06 162 GLY A C 1
ATOM 1312 O O . GLY A 1 162 ? 31.925 6.406 -41.545 1.00 91.06 162 GLY A O 1
ATOM 1313 N N . ILE A 1 163 ? 30.631 5.828 -39.814 1.00 90.69 163 ILE A N 1
ATOM 1314 C CA . ILE A 1 163 ? 29.529 5.322 -40.654 1.00 90.69 163 ILE A CA 1
ATOM 1315 C C . ILE A 1 163 ? 28.942 6.425 -41.543 1.00 90.69 163 ILE A C 1
ATOM 1317 O O . ILE A 1 163 ? 28.655 6.183 -42.720 1.00 90.69 163 ILE A O 1
ATOM 1321 N N . LYS A 1 164 ? 28.758 7.639 -41.016 1.00 90.50 164 LYS A N 1
ATOM 1322 C CA . LYS A 1 164 ? 28.216 8.773 -41.777 1.00 90.50 164 LYS A CA 1
ATOM 1323 C C . LYS A 1 164 ? 29.182 9.214 -42.875 1.00 90.50 164 LYS A C 1
ATOM 1325 O O . LYS A 1 164 ? 28.762 9.396 -44.019 1.00 90.50 164 LYS A O 1
ATOM 1330 N N . GLU A 1 165 ? 30.470 9.299 -42.559 1.00 92.19 165 GLU A N 1
ATOM 1331 C CA . GLU A 1 165 ? 31.529 9.596 -43.527 1.00 92.19 165 GLU A CA 1
ATOM 1332 C C . GLU A 1 165 ? 31.546 8.550 -44.652 1.00 92.19 165 GLU A C 1
ATOM 1334 O O . GLU A 1 165 ? 31.315 8.903 -45.812 1.00 92.19 165 GLU A O 1
ATOM 1339 N N . MET A 1 166 ? 31.643 7.258 -44.319 1.00 91.19 166 MET A N 1
ATOM 1340 C CA . MET A 1 166 ? 31.620 6.170 -45.308 1.00 91.19 166 MET A CA 1
ATOM 1341 C C . MET A 1 166 ? 30.333 6.156 -46.142 1.00 91.19 166 MET A C 1
ATOM 1343 O O . MET A 1 166 ? 30.368 5.954 -47.356 1.00 91.19 166 MET A O 1
ATOM 1347 N N . SER A 1 167 ? 29.175 6.387 -45.517 1.00 91.38 167 SER A N 1
ATOM 1348 C CA . SER A 1 167 ? 27.888 6.380 -46.216 1.00 91.38 167 SER A CA 1
ATOM 1349 C C . SER A 1 167 ? 27.769 7.528 -47.223 1.00 91.38 167 SER A C 1
ATOM 1351 O O . SER A 1 167 ? 27.144 7.347 -48.272 1.00 91.38 167 SER A O 1
ATOM 1353 N N . THR A 1 168 ? 28.336 8.700 -46.923 1.00 90.75 168 THR A N 1
ATOM 1354 C CA . THR A 1 168 ? 28.339 9.849 -47.846 1.00 90.75 168 THR A CA 1
ATOM 1355 C C . THR A 1 168 ? 29.352 9.669 -48.974 1.00 90.75 168 THR A C 1
ATOM 1357 O O . THR A 1 168 ? 29.031 9.942 -50.134 1.00 90.75 168 THR A O 1
ATOM 1360 N N . GLU A 1 169 ? 30.537 9.139 -48.669 1.00 92.38 169 GLU A N 1
ATOM 1361 C CA . GLU A 1 169 ? 31.571 8.830 -49.658 1.00 92.38 169 GLU A CA 1
ATOM 1362 C C . GLU A 1 169 ? 31.109 7.753 -50.644 1.00 92.38 169 GLU A C 1
ATOM 1364 O O . GLU A 1 169 ? 31.252 7.914 -51.860 1.00 92.38 169 GLU A O 1
ATOM 1369 N N . TYR A 1 170 ? 30.469 6.694 -50.143 1.00 90.12 170 TYR A N 1
ATOM 1370 C CA . TYR A 1 170 ? 29.877 5.654 -50.978 1.00 90.12 170 TYR A CA 1
ATOM 1371 C C .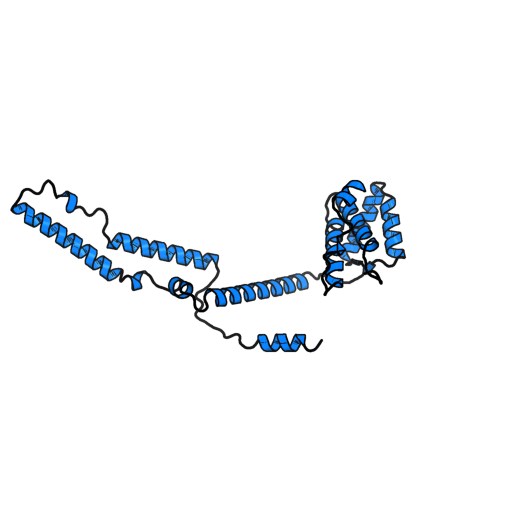 TYR A 1 170 ? 28.796 6.221 -51.903 1.00 90.12 170 TYR A C 1
ATOM 1373 O O . TYR A 1 170 ? 28.799 5.942 -53.101 1.00 90.12 170 TYR A O 1
ATOM 1381 N N . ALA A 1 171 ? 27.891 7.057 -51.382 1.00 88.62 171 ALA A N 1
ATOM 1382 C CA . ALA A 1 171 ? 26.846 7.685 -52.191 1.00 88.62 171 ALA A CA 1
ATOM 1383 C C . ALA A 1 171 ? 27.427 8.581 -53.296 1.00 88.62 171 ALA A C 1
ATOM 1385 O O . ALA A 1 171 ? 26.954 8.542 -54.434 1.00 88.62 171 ALA A O 1
ATOM 1386 N N . ARG A 1 172 ? 28.480 9.345 -52.981 1.00 88.25 172 ARG A N 1
ATOM 1387 C CA . ARG A 1 172 ? 29.196 10.181 -53.950 1.00 88.25 172 ARG A CA 1
ATOM 1388 C C . ARG A 1 172 ? 29.872 9.338 -55.031 1.00 88.25 172 ARG A C 1
ATOM 1390 O O . ARG A 1 172 ? 29.680 9.609 -56.212 1.00 88.25 172 ARG A O 1
ATOM 1397 N N . SER A 1 173 ? 30.615 8.310 -54.633 1.00 88.62 173 SER A N 1
ATOM 1398 C CA . SER A 1 173 ? 31.345 7.425 -55.552 1.00 88.62 173 SER A CA 1
ATOM 1399 C C . SER A 1 173 ? 30.395 6.653 -56.465 1.00 88.62 173 SER A C 1
ATOM 1401 O O . SER A 1 173 ? 30.618 6.561 -57.667 1.00 88.62 173 SER A O 1
ATOM 1403 N N . LYS A 1 174 ? 29.281 6.166 -55.912 1.00 87.38 174 LYS A N 1
ATOM 1404 C CA . LYS A 1 174 ? 28.213 5.493 -56.657 1.00 87.38 174 LYS A CA 1
ATOM 1405 C C . LYS A 1 174 ? 27.592 6.406 -57.715 1.00 87.38 174 LYS A C 1
ATOM 1407 O O . LYS A 1 174 ? 27.373 5.962 -58.837 1.00 87.38 174 LYS A O 1
ATOM 1412 N N . LYS A 1 175 ? 27.324 7.671 -57.375 1.00 86.88 175 LYS A N 1
ATOM 1413 C CA . LYS A 1 175 ? 26.783 8.650 -58.325 1.00 86.88 175 LYS A CA 1
ATOM 1414 C C . LYS A 1 175 ? 27.766 8.932 -59.465 1.00 86.88 175 LYS A C 1
ATOM 1416 O O . LYS A 1 175 ? 27.362 8.868 -60.619 1.00 86.88 175 LYS A O 1
ATOM 1421 N N . LEU A 1 176 ? 29.039 9.168 -59.140 1.00 86.75 176 LEU A N 1
ATOM 1422 C CA . LEU A 1 176 ? 30.092 9.412 -60.133 1.00 86.75 176 LEU A CA 1
ATOM 1423 C C . LEU A 1 176 ? 30.277 8.219 -61.081 1.00 86.75 176 LEU A C 1
ATOM 1425 O O . LEU A 1 176 ? 30.289 8.405 -62.290 1.00 86.75 176 LEU A O 1
ATOM 1429 N N . ALA A 1 177 ? 30.326 6.992 -60.555 1.00 85.81 177 ALA A N 1
ATOM 1430 C CA . ALA A 1 177 ? 30.470 5.790 -61.377 1.00 85.81 177 ALA A CA 1
ATOM 1431 C C . ALA A 1 177 ? 29.293 5.584 -62.350 1.00 85.81 177 ALA A C 1
ATOM 1433 O O . ALA A 1 177 ? 29.489 5.127 -63.475 1.00 85.81 177 ALA A O 1
ATOM 1434 N N . ILE A 1 178 ? 28.067 5.920 -61.928 1.00 83.31 178 ILE A N 1
ATOM 1435 C CA . ILE A 1 178 ? 26.884 5.846 -62.795 1.00 83.31 178 ILE A CA 1
ATOM 1436 C C . ILE A 1 178 ? 26.914 6.960 -63.850 1.00 83.31 178 ILE A C 1
ATOM 1438 O O . ILE A 1 178 ? 26.554 6.698 -64.990 1.00 83.31 178 ILE A O 1
ATOM 1442 N N . GLU A 1 179 ? 27.355 8.174 -63.506 1.00 83.81 179 GLU A N 1
ATOM 1443 C CA . GLU A 1 179 ? 27.512 9.275 -64.470 1.00 83.81 179 GLU A CA 1
ATOM 1444 C C . GLU A 1 179 ? 28.576 8.954 -65.537 1.00 83.81 179 GLU A C 1
ATOM 1446 O O . GLU A 1 179 ? 28.284 9.067 -66.726 1.00 83.81 179 GLU A O 1
ATOM 1451 N N . GLU A 1 180 ? 29.755 8.465 -65.139 1.00 84.12 180 GLU A N 1
ATOM 1452 C CA . GLU A 1 180 ? 30.839 8.074 -66.060 1.00 84.12 180 GLU A CA 1
ATOM 1453 C C . GLU A 1 180 ? 30.434 6.924 -66.995 1.00 84.12 180 GLU A C 1
ATOM 1455 O O . GLU A 1 180 ? 30.739 6.944 -68.188 1.00 84.12 180 GLU A O 1
ATOM 1460 N N . ALA A 1 181 ? 29.694 5.931 -66.492 1.00 81.69 181 ALA A N 1
ATOM 1461 C CA . ALA A 1 181 ? 29.179 4.842 -67.324 1.00 81.69 181 ALA A CA 1
ATOM 1462 C C . ALA A 1 181 ? 28.220 5.340 -68.426 1.00 81.69 181 ALA A C 1
ATOM 1464 O O . ALA A 1 181 ? 28.086 4.699 -69.470 1.00 81.69 181 ALA A O 1
ATOM 1465 N N . GLY A 1 182 ? 27.591 6.499 -68.216 1.00 81.06 182 GLY A N 1
ATOM 1466 C CA . GLY A 1 182 ? 26.638 7.121 -69.132 1.00 81.06 182 GLY A CA 1
ATOM 1467 C C . GLY A 1 182 ? 27.182 7.789 -70.349 1.00 81.06 182 GLY A C 1
ATOM 1468 O O . GLY A 1 182 ? 26.460 7.964 -71.328 1.00 81.06 182 GLY A O 1
ATOM 1469 N N . GLU A 1 183 ? 28.454 8.145 -70.296 1.00 78.81 183 GLU A N 1
ATOM 1470 C CA . GLU A 1 183 ? 29.150 8.661 -71.461 1.00 78.81 183 GLU A CA 1
ATOM 1471 C C . GLU A 1 183 ? 29.419 7.543 -72.480 1.00 78.81 183 GLU A C 1
ATOM 1473 O O . GLU A 1 183 ? 29.560 7.812 -73.672 1.00 78.81 183 GLU A O 1
ATOM 1478 N N . LEU A 1 184 ? 29.453 6.283 -72.025 1.00 74.62 184 LEU A N 1
ATOM 1479 C CA . LEU A 1 184 ? 29.820 5.115 -72.826 1.00 74.62 184 LEU A CA 1
ATOM 1480 C C . LEU A 1 184 ? 28.624 4.236 -73.225 1.00 74.62 184 LEU A C 1
ATOM 1482 O O . LEU A 1 184 ? 28.669 3.604 -74.282 1.00 74.62 184 LEU A O 1
ATOM 1486 N N . ILE A 1 185 ? 27.586 4.139 -72.386 1.00 73.19 185 ILE A N 1
ATOM 1487 C CA . ILE A 1 185 ? 26.470 3.189 -72.542 1.00 73.19 185 ILE A CA 1
ATOM 1488 C C . ILE A 1 185 ? 25.152 3.858 -72.114 1.00 73.19 185 ILE A C 1
ATOM 1490 O O . ILE A 1 185 ? 25.137 4.679 -71.202 1.00 73.19 185 ILE A O 1
ATOM 1494 N N . ASP A 1 186 ? 24.028 3.503 -72.748 1.00 78.00 186 ASP A N 1
ATOM 1495 C CA . ASP A 1 186 ? 22.703 3.956 -72.303 1.00 78.00 186 ASP A CA 1
ATOM 1496 C C . ASP A 1 186 ? 22.351 3.370 -70.923 1.00 78.00 186 ASP A C 1
ATOM 1498 O O . ASP A 1 186 ? 22.407 2.161 -70.701 1.00 78.00 186 ASP A O 1
ATOM 1502 N N . ILE A 1 187 ? 21.995 4.252 -69.990 1.00 75.88 187 ILE A N 1
ATOM 1503 C CA . ILE A 1 187 ? 21.857 3.962 -68.558 1.00 75.88 187 ILE A CA 1
ATOM 1504 C C . ILE A 1 187 ? 20.427 4.141 -68.042 1.00 75.88 187 ILE A C 1
ATOM 1506 O O . ILE A 1 187 ? 20.212 4.159 -66.826 1.00 75.88 187 ILE A O 1
ATOM 1510 N N . GLN A 1 188 ? 19.449 4.359 -68.927 1.00 73.06 188 GLN A N 1
ATOM 1511 C CA . GLN A 1 188 ? 18.070 4.671 -68.529 1.00 73.06 188 GLN A CA 1
ATOM 1512 C C . GLN A 1 188 ? 17.512 3.690 -67.487 1.00 73.06 188 GLN A C 1
ATOM 1514 O O . GLN A 1 188 ? 16.869 4.127 -66.530 1.00 73.06 188 GLN A O 1
ATOM 1519 N N . ASP A 1 189 ? 17.867 2.409 -67.604 1.00 76.38 189 ASP A N 1
ATOM 1520 C CA . ASP A 1 189 ? 17.426 1.349 -66.700 1.00 76.38 189 ASP A CA 1
ATOM 1521 C C . ASP A 1 189 ? 18.037 1.419 -65.296 1.00 76.38 189 ASP A C 1
ATOM 1523 O O . ASP A 1 189 ? 17.408 0.931 -64.366 1.00 76.38 189 ASP A O 1
ATOM 1527 N N . ILE A 1 190 ? 19.206 2.041 -65.083 1.00 75.19 190 ILE A N 1
ATOM 1528 C CA . ILE A 1 190 ? 19.879 2.075 -63.765 1.00 75.19 190 ILE A CA 1
ATOM 1529 C C . ILE A 1 190 ? 19.976 3.478 -63.146 1.00 75.19 190 ILE A C 1
ATOM 1531 O O . ILE A 1 190 ? 20.542 3.633 -62.066 1.00 75.19 190 ILE A O 1
ATOM 1535 N N . LYS A 1 191 ? 19.366 4.505 -63.756 1.00 72.62 191 LYS A N 1
ATOM 1536 C CA . LYS A 1 191 ? 19.289 5.862 -63.169 1.00 72.62 191 LYS A CA 1
ATOM 1537 C C . LYS A 1 191 ? 18.666 5.878 -61.772 1.00 72.62 191 LYS A C 1
ATOM 1539 O O . LYS A 1 191 ? 19.158 6.575 -60.891 1.00 72.62 191 LYS A O 1
ATOM 1544 N N . HIS A 1 192 ? 17.649 5.049 -61.547 1.00 74.38 192 HIS A N 1
ATOM 1545 C CA . HIS A 1 192 ? 16.997 4.898 -60.245 1.00 74.38 192 HIS A CA 1
ATOM 1546 C C . HIS A 1 192 ? 17.938 4.340 -59.159 1.00 74.38 192 HIS A C 1
ATOM 1548 O O . HIS A 1 192 ? 17.692 4.521 -57.972 1.00 74.38 192 HIS A O 1
ATOM 1554 N N . ILE A 1 193 ? 19.041 3.684 -59.541 1.00 74.81 193 ILE A N 1
ATOM 1555 C CA . ILE A 1 193 ? 20.044 3.177 -58.600 1.00 74.81 193 ILE A CA 1
ATOM 1556 C C . ILE A 1 193 ? 20.869 4.334 -58.023 1.00 74.81 193 ILE A C 1
ATOM 1558 O O . ILE A 1 193 ? 21.321 4.230 -56.885 1.00 74.81 193 ILE A O 1
ATOM 1562 N N . ALA A 1 194 ? 21.053 5.440 -58.752 1.00 69.25 194 ALA A N 1
ATOM 1563 C CA . ALA A 1 194 ? 21.789 6.614 -58.272 1.00 69.25 194 ALA A CA 1
ATOM 1564 C C . ALA A 1 194 ? 21.014 7.424 -57.214 1.00 69.25 194 ALA A C 1
ATOM 1566 O O . ALA A 1 194 ? 21.622 8.127 -56.404 1.00 69.25 194 ALA A O 1
ATOM 1567 N N . GLU A 1 195 ? 19.686 7.313 -57.196 1.00 69.94 195 GLU A N 1
ATOM 1568 C CA . GLU A 1 195 ? 18.815 8.000 -56.245 1.00 69.94 195 GLU A CA 1
ATOM 1569 C C . GLU A 1 195 ? 18.799 7.252 -54.905 1.00 69.94 195 GLU A C 1
ATOM 1571 O O . GLU A 1 195 ? 18.043 6.308 -54.684 1.00 69.94 195 GLU A O 1
ATOM 1576 N N . ASN A 1 196 ? 19.660 7.664 -53.973 1.00 67.75 196 ASN A N 1
ATOM 1577 C CA . ASN A 1 196 ? 19.568 7.195 -52.593 1.00 67.75 196 ASN A CA 1
ATOM 1578 C C . ASN A 1 196 ? 18.500 8.021 -51.858 1.00 67.75 196 ASN A C 1
ATOM 1580 O O . ASN A 1 196 ? 18.766 9.150 -51.456 1.00 67.75 196 ASN A O 1
ATOM 1584 N N . GLU A 1 197 ? 17.309 7.452 -51.650 1.00 69.38 197 GLU A N 1
ATOM 1585 C CA . GLU A 1 197 ? 16.220 8.113 -50.909 1.00 69.38 197 GLU A CA 1
ATOM 1586 C C . GLU A 1 197 ? 16.608 8.419 -49.446 1.00 69.38 197 GLU A C 1
ATOM 1588 O O . GLU A 1 197 ? 16.219 9.451 -48.904 1.00 69.38 197 GLU A O 1
ATOM 1593 N N . LYS A 1 198 ? 17.399 7.540 -48.804 1.00 80.38 198 LYS A N 1
ATOM 1594 C CA . LYS A 1 198 ? 17.967 7.735 -47.454 1.00 80.38 198 LYS A CA 1
ATOM 1595 C C . LYS A 1 198 ? 19.316 7.041 -47.314 1.00 80.38 198 LYS A C 1
ATOM 1597 O O . LYS A 1 198 ? 19.428 5.856 -47.644 1.00 80.38 198 LYS A O 1
ATOM 1602 N N . LEU A 1 199 ? 20.310 7.744 -46.775 1.00 87.00 199 LEU A N 1
ATOM 1603 C CA . LEU A 1 199 ? 21.621 7.169 -46.492 1.00 87.00 199 LEU A CA 1
ATOM 1604 C C . LEU A 1 199 ? 21.549 6.228 -45.283 1.00 87.00 199 LEU A C 1
ATOM 1606 O O . LEU A 1 199 ? 20.693 6.365 -44.406 1.00 87.00 199 LEU A O 1
ATOM 1610 N N . ILE A 1 200 ? 22.451 5.247 -45.240 1.00 86.62 200 ILE A N 1
ATOM 1611 C CA . ILE A 1 200 ? 22.557 4.335 -44.094 1.00 86.62 200 ILE A CA 1
ATOM 1612 C C . ILE A 1 200 ? 22.991 5.123 -42.855 1.00 86.62 200 ILE A C 1
ATOM 1614 O O . ILE A 1 200 ? 22.422 4.902 -41.791 1.00 86.62 200 ILE A O 1
ATOM 1618 N N . GLY A 1 201 ? 23.902 6.093 -43.012 1.00 88.19 201 GLY A N 1
ATOM 1619 C CA . GLY A 1 201 ? 24.305 7.002 -41.934 1.00 88.19 201 GLY A CA 1
ATOM 1620 C C . GLY A 1 201 ? 23.114 7.691 -41.261 1.00 88.19 201 GLY A C 1
ATOM 1621 O O . GLY A 1 201 ? 22.976 7.605 -40.047 1.00 88.19 201 GLY A O 1
ATOM 1622 N N . ASP A 1 202 ? 22.193 8.255 -42.047 1.00 89.00 202 ASP A N 1
ATOM 1623 C CA . ASP A 1 202 ? 21.002 8.947 -41.524 1.00 89.00 202 ASP A CA 1
ATOM 1624 C C . ASP A 1 202 ? 20.037 7.989 -40.798 1.00 89.00 202 ASP A C 1
ATOM 1626 O O . ASP A 1 202 ? 19.346 8.365 -39.851 1.00 89.00 202 ASP A O 1
ATOM 1630 N N . LYS A 1 203 ? 19.962 6.724 -41.238 1.00 90.75 203 LYS A N 1
ATOM 1631 C CA . LYS A 1 203 ? 19.147 5.698 -40.566 1.00 90.75 203 LYS A CA 1
ATOM 1632 C C . LYS A 1 203 ? 19.749 5.285 -39.225 1.00 90.75 203 LYS A C 1
ATOM 1634 O O . LYS A 1 203 ? 18.993 5.082 -38.281 1.00 90.75 203 LYS A O 1
ATOM 1639 N N . VAL A 1 204 ? 21.072 5.141 -39.152 1.00 90.75 204 VAL A N 1
ATOM 1640 C CA . VAL A 1 204 ? 21.777 4.792 -37.908 1.00 90.75 204 VAL A CA 1
ATOM 1641 C C . VAL A 1 204 ? 21.727 5.959 -36.922 1.00 90.75 204 VAL A C 1
ATOM 1643 O O . VAL A 1 204 ? 21.468 5.733 -35.746 1.00 90.75 204 VAL A O 1
ATOM 1646 N N . GLU A 1 205 ? 21.859 7.198 -37.398 1.00 91.56 205 GLU A N 1
ATOM 1647 C CA . GLU A 1 205 ? 21.698 8.413 -36.585 1.00 91.56 205 GLU A CA 1
ATOM 1648 C C . GLU A 1 205 ? 20.320 8.453 -35.921 1.00 91.56 205 GLU A C 1
ATOM 1650 O O . GLU A 1 205 ? 20.224 8.576 -34.704 1.00 91.56 205 GLU A O 1
ATOM 1655 N N . LYS A 1 206 ? 19.259 8.179 -36.689 1.00 93.31 206 LYS A N 1
ATOM 1656 C CA . LYS A 1 206 ? 17.908 8.084 -36.130 1.00 93.31 206 LYS A CA 1
ATOM 1657 C C . LYS A 1 206 ? 17.779 7.011 -35.037 1.00 93.31 206 LYS A C 1
ATOM 1659 O O . LYS A 1 206 ? 17.072 7.224 -34.060 1.00 93.31 206 LYS A O 1
ATOM 1664 N N . ILE A 1 207 ? 18.441 5.861 -35.188 1.00 92.31 207 ILE A N 1
ATOM 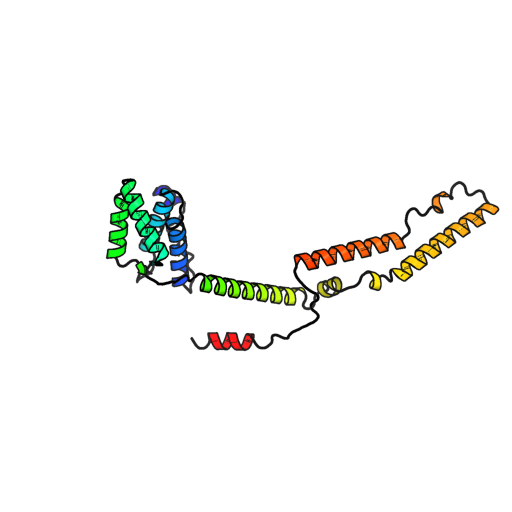1665 C CA . ILE A 1 207 ? 18.419 4.795 -34.171 1.00 92.31 207 ILE A CA 1
ATOM 1666 C C . ILE A 1 207 ? 19.109 5.259 -32.882 1.00 92.31 207 ILE A C 1
ATOM 1668 O O . ILE A 1 207 ? 18.616 4.970 -31.794 1.00 92.31 207 ILE A O 1
ATOM 1672 N N . VAL A 1 208 ? 20.225 5.984 -32.997 1.00 92.44 208 VAL A N 1
ATOM 1673 C CA . VAL A 1 208 ? 20.936 6.556 -31.843 1.00 92.44 208 VAL A CA 1
ATOM 1674 C C . VAL A 1 208 ? 20.075 7.613 -31.143 1.00 92.44 208 VAL A C 1
ATOM 1676 O O . VAL A 1 208 ? 19.986 7.610 -29.916 1.00 92.44 208 VAL A O 1
ATOM 1679 N N . ASP A 1 209 ? 19.380 8.461 -31.900 1.00 92.69 209 ASP A N 1
ATOM 1680 C CA . ASP A 1 209 ? 18.459 9.460 -31.345 1.00 92.69 209 ASP A CA 1
ATOM 1681 C C . ASP A 1 209 ? 17.277 8.807 -30.612 1.00 92.69 209 ASP A C 1
ATOM 1683 O O . ASP A 1 209 ? 16.964 9.175 -29.476 1.00 92.69 209 ASP A O 1
ATOM 1687 N N . ASP A 1 210 ? 16.651 7.798 -31.228 1.00 93.88 210 ASP A N 1
ATOM 1688 C CA . ASP A 1 210 ? 15.546 7.043 -30.628 1.00 93.88 210 ASP A CA 1
ATOM 1689 C C . ASP A 1 210 ? 16.006 6.321 -29.340 1.00 93.88 210 ASP A C 1
ATOM 1691 O O . ASP A 1 210 ? 15.283 6.310 -28.339 1.00 93.88 210 ASP A O 1
ATOM 1695 N N . TRP A 1 211 ? 17.225 5.767 -29.331 1.00 90.81 211 TRP A N 1
ATOM 1696 C CA . TRP A 1 211 ? 17.844 5.152 -28.150 1.00 90.81 211 TRP A CA 1
ATOM 1697 C C . TRP A 1 211 ? 18.041 6.160 -27.012 1.00 90.81 211 TRP A C 1
ATOM 1699 O O . TRP A 1 211 ? 17.635 5.908 -25.874 1.00 90.81 211 TRP A O 1
ATOM 1709 N N . ASN A 1 212 ? 18.609 7.329 -27.315 1.00 89.62 212 ASN A N 1
ATOM 1710 C CA . ASN A 1 212 ? 18.834 8.383 -26.327 1.00 89.62 212 ASN A CA 1
ATOM 1711 C C . ASN A 1 212 ? 17.514 8.911 -25.746 1.00 89.62 212 ASN A C 1
ATOM 1713 O O . ASN A 1 212 ? 17.405 9.092 -24.532 1.00 89.62 212 ASN A O 1
ATOM 1717 N N . ALA A 1 213 ? 16.479 9.073 -26.574 1.00 90.88 213 ALA A N 1
ATOM 1718 C CA . ALA A 1 213 ? 15.152 9.484 -26.120 1.00 90.88 213 ALA A CA 1
ATOM 1719 C C . ALA A 1 213 ? 14.506 8.457 -25.169 1.00 90.88 213 ALA A C 1
ATOM 1721 O O . ALA A 1 213 ? 13.900 8.829 -24.156 1.00 90.88 213 ALA A O 1
ATOM 1722 N N . GLN A 1 214 ? 14.654 7.158 -25.454 1.00 88.69 214 GLN A N 1
ATOM 1723 C CA . GLN A 1 214 ? 14.175 6.094 -24.564 1.00 88.69 214 GLN A CA 1
ATOM 1724 C C . GLN A 1 214 ? 14.934 6.083 -23.235 1.00 88.69 214 GLN A C 1
ATOM 1726 O O . GLN A 1 214 ? 14.312 5.990 -22.176 1.00 88.69 214 GLN A O 1
ATOM 1731 N N . LYS A 1 215 ? 16.259 6.252 -23.278 1.00 86.19 215 LYS A N 1
ATOM 1732 C CA . LYS A 1 215 ? 17.117 6.330 -22.091 1.00 86.19 215 LYS A CA 1
ATOM 1733 C C . LYS A 1 215 ? 16.768 7.530 -21.204 1.00 86.19 215 LYS A C 1
ATOM 1735 O O . LYS A 1 215 ? 16.628 7.375 -19.993 1.00 86.19 215 LYS A O 1
ATOM 1740 N N . GLU A 1 216 ? 16.521 8.707 -21.779 1.00 85.75 216 GLU A N 1
ATOM 1741 C CA . GLU A 1 216 ? 16.038 9.864 -21.010 1.00 85.75 216 GLU A CA 1
ATOM 1742 C C . GLU A 1 216 ? 14.675 9.624 -20.354 1.00 85.75 216 GLU A C 1
ATOM 1744 O O . GLU A 1 216 ? 14.444 10.045 -19.219 1.00 85.75 216 GLU A O 1
ATOM 1749 N N . THR A 1 217 ? 13.759 8.972 -21.070 1.00 87.44 217 THR A N 1
ATOM 1750 C CA . THR A 1 217 ? 12.425 8.656 -20.543 1.00 87.44 217 THR A CA 1
ATOM 1751 C C . THR A 1 217 ? 12.538 7.693 -19.362 1.00 87.44 217 THR A C 1
ATOM 1753 O O . THR A 1 217 ? 11.948 7.938 -18.311 1.00 87.44 217 THR A O 1
ATOM 1756 N N . PHE A 1 218 ? 13.388 6.672 -19.492 1.00 82.88 218 PHE A N 1
ATOM 1757 C CA . PHE A 1 218 ? 13.698 5.734 -18.419 1.00 82.88 218 PHE A CA 1
ATOM 1758 C C . PHE A 1 218 ? 14.223 6.442 -17.160 1.00 82.88 218 PHE A C 1
ATOM 1760 O O . PHE A 1 218 ? 13.732 6.177 -16.062 1.00 82.88 218 PHE A O 1
ATOM 1767 N N . TYR A 1 219 ? 15.151 7.398 -17.290 1.00 79.44 219 TYR A N 1
ATOM 1768 C CA . TYR A 1 219 ? 15.653 8.158 -16.136 1.00 79.44 219 TYR A CA 1
ATOM 1769 C C . TYR A 1 219 ? 14.585 9.045 -15.481 1.00 79.44 219 TYR A C 1
ATOM 1771 O O . TYR A 1 219 ? 14.521 9.129 -14.253 1.00 79.44 219 TYR A O 1
ATOM 1779 N N . LYS A 1 220 ? 13.713 9.680 -16.276 1.00 81.31 220 LYS A N 1
ATOM 1780 C CA . LYS A 1 220 ? 12.612 10.513 -15.757 1.00 81.31 220 LYS A CA 1
ATOM 1781 C C . LYS A 1 220 ? 11.595 9.694 -14.959 1.00 81.31 220 LYS A C 1
ATOM 1783 O O . LYS A 1 220 ? 11.106 10.175 -13.942 1.00 81.31 220 LYS A O 1
ATOM 1788 N N . GLU A 1 221 ? 11.288 8.477 -15.401 1.00 77.88 221 GLU A N 1
ATOM 1789 C CA . GLU A 1 221 ? 10.327 7.595 -14.726 1.00 77.88 221 GLU A CA 1
ATOM 1790 C C . GLU A 1 221 ? 10.906 6.921 -13.478 1.00 77.88 221 GLU A C 1
ATOM 1792 O O . GLU A 1 221 ? 10.192 6.713 -12.498 1.00 77.88 221 GLU A O 1
ATOM 1797 N N . THR A 1 222 ? 12.200 6.594 -13.493 1.00 69.88 222 THR A N 1
ATOM 1798 C CA . THR A 1 222 ? 12.862 5.878 -12.389 1.00 69.88 222 THR A CA 1
ATOM 1799 C C . THR A 1 222 ? 13.439 6.799 -11.315 1.00 69.88 222 THR A C 1
ATOM 1801 O O . THR A 1 222 ? 13.737 6.328 -10.217 1.00 69.88 222 THR A O 1
ATOM 1804 N N . GLY A 1 223 ? 13.585 8.100 -11.598 1.00 65.44 223 GLY A N 1
ATOM 1805 C CA . GLY A 1 223 ? 14.143 9.087 -10.666 1.00 65.44 223 GLY A CA 1
ATOM 1806 C C . GLY A 1 223 ? 15.642 8.911 -10.394 1.00 65.44 223 GLY A C 1
ATOM 1807 O O . GLY A 1 223 ? 16.179 9.546 -9.486 1.00 65.44 223 GLY A O 1
ATOM 1808 N N . VAL A 1 224 ? 16.321 8.057 -11.165 1.00 62.47 224 VAL A N 1
ATOM 1809 C CA . VAL A 1 224 ? 17.754 7.781 -11.034 1.00 62.47 224 VAL A CA 1
ATOM 1810 C C . VAL A 1 224 ? 18.519 8.931 -11.687 1.00 62.47 224 VAL A C 1
ATOM 1812 O O . VAL A 1 224 ? 18.767 8.946 -12.891 1.00 62.47 224 VAL A O 1
ATOM 1815 N N . LEU A 1 225 ? 18.854 9.947 -10.892 1.00 53.47 225 LEU A N 1
ATOM 1816 C CA . LEU A 1 225 ? 19.870 10.929 -11.270 1.00 53.47 225 LEU A CA 1
ATOM 1817 C C . LEU A 1 225 ? 21.212 10.217 -11.461 1.00 53.47 225 LEU A C 1
ATOM 1819 O O . LEU A 1 225 ? 21.484 9.259 -10.746 1.00 53.47 225 LEU A O 1
ATOM 1823 N N . HIS A 1 226 ? 22.023 10.717 -12.404 1.00 48.84 226 HIS A N 1
ATOM 1824 C CA . HIS A 1 226 ? 23.413 10.325 -12.679 1.00 48.84 226 HIS A CA 1
ATOM 1825 C C . HIS A 1 226 ? 24.175 10.003 -11.381 1.00 48.84 226 HIS A C 1
ATOM 1827 O O . HIS A 1 226 ? 24.752 10.875 -10.733 1.00 48.84 226 HIS A O 1
ATOM 1833 N N . SER A 1 227 ? 24.143 8.740 -10.971 1.00 43.84 227 SER A N 1
ATOM 1834 C CA . SER A 1 227 ? 24.738 8.278 -9.730 1.00 43.84 227 SER A CA 1
ATOM 1835 C C . SER A 1 227 ? 26.187 7.930 -10.011 1.00 43.84 227 SER A C 1
ATOM 1837 O O . SER A 1 227 ? 26.513 6.775 -10.257 1.00 43.84 227 SER A O 1
ATOM 1839 N N . ASN A 1 228 ? 27.047 8.949 -9.996 1.00 39.62 228 ASN A N 1
ATOM 1840 C CA . ASN A 1 228 ? 28.493 8.750 -9.904 1.00 39.62 228 ASN A CA 1
ATOM 1841 C C . ASN A 1 228 ? 29.091 9.296 -8.597 1.00 39.62 228 ASN A C 1
ATOM 1843 O O . ASN A 1 228 ? 30.299 9.465 -8.491 1.00 39.62 228 ASN A O 1
ATOM 1847 N N . GLU A 1 229 ? 28.267 9.529 -7.574 1.00 36.22 229 GLU A N 1
ATOM 1848 C CA . GLU A 1 229 ? 28.742 9.752 -6.206 1.00 36.22 229 GLU A CA 1
ATOM 1849 C C . GLU A 1 229 ? 28.201 8.634 -5.310 1.00 36.22 229 GLU A C 1
ATOM 1851 O O . GLU A 1 229 ? 27.141 8.730 -4.694 1.00 36.22 229 GLU A O 1
ATOM 1856 N N . MET A 1 230 ? 28.931 7.514 -5.300 1.00 35.09 230 MET A N 1
ATOM 1857 C CA . MET A 1 230 ? 28.806 6.475 -4.280 1.00 35.09 230 MET A CA 1
ATOM 1858 C C . MET A 1 230 ? 29.139 7.074 -2.910 1.00 35.09 230 MET A C 1
ATOM 1860 O O . MET A 1 230 ? 30.250 7.556 -2.699 1.00 35.09 230 MET A O 1
ATOM 1864 N N . VAL A 1 231 ? 28.222 6.953 -1.951 1.00 30.31 231 VAL A N 1
ATOM 1865 C CA . VAL A 1 231 ? 28.574 6.923 -0.528 1.00 30.31 231 VAL A CA 1
ATOM 1866 C C . VAL A 1 231 ? 28.342 5.492 -0.061 1.00 30.31 231 VAL A C 1
ATOM 1868 O O . VAL A 1 231 ? 27.232 4.972 -0.171 1.00 30.31 231 VAL A O 1
ATOM 1871 N N . ALA A 1 232 ? 29.422 4.844 0.372 1.00 41.12 232 ALA A N 1
ATOM 1872 C CA . ALA A 1 232 ? 29.411 3.501 0.932 1.00 41.12 232 ALA A CA 1
ATOM 1873 C C . ALA A 1 232 ? 28.534 3.470 2.194 1.00 41.12 232 ALA A C 1
ATOM 1875 O O . ALA A 1 232 ? 28.679 4.321 3.070 1.00 41.12 232 ALA A O 1
ATOM 1876 N N . VAL A 1 233 ? 27.626 2.499 2.270 1.00 41.38 233 VAL A N 1
ATOM 1877 C CA . VAL A 1 233 ? 26.801 2.228 3.453 1.00 41.38 233 VAL A CA 1
ATOM 1878 C C . VAL A 1 233 ? 27.188 0.836 3.937 1.00 41.38 233 VAL A C 1
ATOM 1880 O O . VAL A 1 233 ? 26.526 -0.134 3.591 1.00 41.38 233 VAL A O 1
ATOM 1883 N N . ASP A 1 234 ? 28.287 0.759 4.686 1.00 39.12 234 ASP A N 1
ATOM 1884 C CA . ASP A 1 234 ? 28.761 -0.481 5.325 1.00 39.12 234 ASP A CA 1
ATOM 1885 C C . ASP A 1 234 ? 28.508 -0.514 6.849 1.00 39.12 234 ASP A C 1
ATOM 1887 O O . ASP A 1 234 ? 28.864 -1.489 7.494 1.00 39.12 234 ASP A O 1
ATOM 1891 N N . ASP A 1 235 ? 27.843 0.485 7.447 1.00 43.84 235 ASP A N 1
ATOM 1892 C CA . ASP A 1 235 ? 27.714 0.576 8.921 1.00 43.84 235 ASP A CA 1
ATOM 1893 C C . ASP A 1 235 ? 26.355 0.125 9.502 1.00 43.84 235 ASP A C 1
ATOM 1895 O O . ASP A 1 235 ? 26.202 0.039 10.717 1.00 43.84 235 ASP A O 1
ATOM 1899 N N . PHE A 1 236 ? 25.338 -0.166 8.679 1.00 45.62 236 PHE A N 1
ATOM 1900 C CA . PHE A 1 236 ? 23.970 -0.375 9.195 1.00 45.62 236 PHE A CA 1
ATOM 1901 C C . PHE A 1 236 ? 23.615 -1.821 9.561 1.00 45.62 236 PHE A C 1
ATOM 1903 O O . PHE A 1 236 ? 22.733 -2.031 10.398 1.00 45.62 236 PHE A O 1
ATOM 1910 N N . ASP A 1 237 ? 24.280 -2.814 8.966 1.00 47.31 237 ASP A N 1
ATOM 1911 C CA . ASP A 1 237 ? 23.963 -4.220 9.241 1.00 47.31 237 ASP A CA 1
ATOM 1912 C C . ASP A 1 237 ? 24.415 -4.632 10.659 1.00 47.31 237 ASP A C 1
ATOM 1914 O O . ASP A 1 237 ? 23.707 -5.389 11.324 1.00 47.31 237 ASP A O 1
ATOM 1918 N N . GLU A 1 238 ? 25.504 -4.053 11.185 1.00 45.84 238 GLU A N 1
ATOM 1919 C CA . GLU A 1 238 ? 25.953 -4.288 12.570 1.00 45.84 238 GLU A CA 1
ATOM 1920 C C . GLU A 1 238 ? 25.071 -3.583 13.620 1.00 45.84 238 GLU A C 1
ATOM 1922 O O . GLU A 1 238 ? 24.893 -4.090 14.731 1.00 45.84 238 GLU A O 1
ATOM 1927 N N . GLU A 1 239 ? 24.470 -2.432 13.299 1.00 42.19 239 GLU A N 1
ATOM 1928 C CA . GLU A 1 239 ? 23.657 -1.673 14.263 1.00 42.19 239 GLU A CA 1
ATOM 1929 C C . GLU A 1 239 ? 22.256 -2.289 14.453 1.00 42.19 239 GLU A C 1
ATOM 1931 O O . GLU A 1 239 ? 21.710 -2.297 15.562 1.00 42.19 239 GLU A O 1
ATOM 1936 N N . LEU A 1 240 ? 21.691 -2.889 13.396 1.00 45.16 240 LEU A N 1
ATOM 1937 C CA . LEU A 1 240 ? 20.394 -3.569 13.454 1.00 45.16 240 LEU A CA 1
ATOM 1938 C C . LEU A 1 240 ? 20.461 -4.899 14.221 1.00 45.16 240 LEU A C 1
ATOM 1940 O O . LEU A 1 240 ? 19.502 -5.260 14.906 1.00 45.16 240 LEU A O 1
ATOM 1944 N N . GLU A 1 241 ? 21.581 -5.622 14.124 1.00 46.78 241 GLU A N 1
ATOM 1945 C CA . GLU A 1 241 ? 21.767 -6.896 14.826 1.00 46.78 241 GLU A CA 1
ATOM 1946 C C . GLU A 1 241 ? 21.931 -6.675 16.341 1.00 46.78 241 GLU A C 1
ATOM 1948 O O . GLU A 1 241 ? 21.297 -7.374 17.132 1.00 46.78 241 GLU A O 1
ATOM 1953 N N . ASN A 1 242 ? 22.636 -5.610 16.746 1.00 45.44 242 ASN A N 1
ATOM 1954 C CA . ASN A 1 242 ? 22.805 -5.233 18.155 1.00 45.44 242 ASN A CA 1
ATOM 1955 C C . ASN A 1 242 ? 21.505 -4.735 18.824 1.00 45.44 242 ASN A C 1
ATOM 1957 O O . ASN A 1 242 ? 21.275 -4.998 20.005 1.00 45.44 242 ASN A O 1
ATOM 1961 N N . LEU A 1 243 ? 20.613 -4.064 18.083 1.00 46.47 243 LEU A N 1
ATOM 1962 C CA . LEU A 1 243 ? 19.317 -3.598 18.608 1.00 46.47 243 LEU A CA 1
ATOM 1963 C C . LEU A 1 243 ? 18.291 -4.723 18.814 1.00 46.47 243 LEU A C 1
ATOM 1965 O O . LEU A 1 243 ? 17.339 -4.554 19.578 1.00 46.47 243 LEU A O 1
ATOM 1969 N N . LEU A 1 244 ? 18.458 -5.858 18.132 1.00 47.84 244 LEU A N 1
ATOM 1970 C CA . LEU A 1 244 ? 17.555 -7.007 18.237 1.00 47.84 244 LEU A CA 1
ATOM 1971 C C . LEU A 1 244 ? 17.996 -8.025 19.298 1.00 47.84 244 LEU A C 1
ATOM 1973 O O . LEU A 1 244 ? 17.174 -8.840 19.718 1.00 47.84 244 LEU A O 1
ATOM 1977 N N . THR A 1 245 ? 19.254 -7.983 19.745 1.00 47.12 245 THR A N 1
ATOM 1978 C CA . THR A 1 245 ? 19.787 -8.890 20.776 1.00 47.12 245 THR A CA 1
ATOM 1979 C C . THR A 1 245 ? 19.600 -8.402 22.215 1.00 47.12 245 THR A C 1
ATOM 1981 O O . THR A 1 245 ? 19.681 -9.221 23.127 1.00 47.12 245 THR A O 1
ATOM 1984 N N . ASP A 1 246 ? 19.291 -7.118 22.425 1.00 40.12 246 ASP A N 1
ATOM 1985 C CA . ASP A 1 246 ? 19.173 -6.496 23.758 1.00 40.12 246 ASP A CA 1
ATOM 1986 C C . ASP A 1 246 ? 17.720 -6.325 24.276 1.00 40.12 246 ASP A C 1
ATOM 1988 O O . ASP A 1 246 ? 17.470 -5.525 25.182 1.00 40.12 246 ASP A O 1
ATOM 1992 N N . ALA A 1 247 ? 16.749 -7.088 23.752 1.00 37.22 247 ALA A N 1
ATOM 1993 C CA . ALA A 1 247 ? 15.343 -7.065 24.199 1.00 37.22 247 ALA A CA 1
ATOM 1994 C C . ALA A 1 247 ? 14.847 -8.397 24.790 1.00 37.22 247 ALA A C 1
ATOM 1996 O O . ALA A 1 247 ? 15.035 -9.455 24.146 1.00 37.22 247 ALA A O 1
#

InterPro domains:
  IPR019188 snRNA-activating protein complex subunit 1 [PF09808] (1-174)

Sequence (247 aa):
MKSIWRSRKFSFIYEAKPSSNLALFMQSLFAHSIGYMVKTDSLSRRLGGLYCLYCLYLTQPFKPPFKIYLSLGELKRLKCLVVDAKQNGVEVVPVLIKQMLEKNMFLFGCVEIADDVVSERVNEMTKLQNLQLQVAYQRLFGNSRIDEYVHMDLGMELDLKGIKEMSTEYARSKKLAIEEAGELIDIQDIKHIAENEKLIGDKVEKIVDDWNAQKETFYKETGVLHSNEMVAVDDFDEELENLLTDA

pLDDT: mean 78.48, std 15.37, range [30.31, 93.88]

Radius of gyration: 36.03 Å; chains: 1; bounding box: 68×37×105 Å

Secondary structure (DSSP, 8-state):
-HHHHHHTTGGGTTTT--SS-HHHHHHHHHHHHHHHHHSSS-HHHHHHHHHHHHH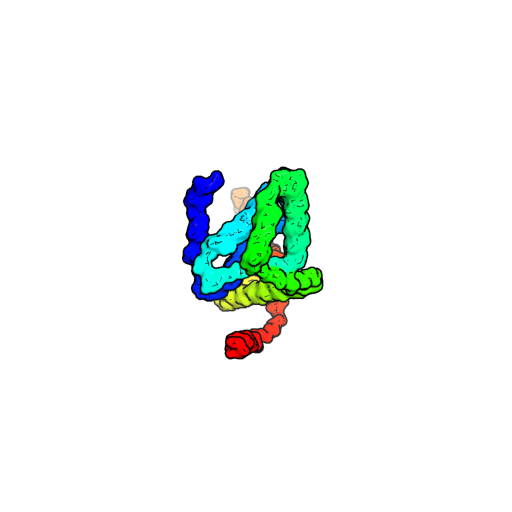HHHH---SSPPPEEEEHHHHHHHHHHHHHHHHTT-THHHHHHHHHHHTT-EEEE-----HHHHHHHHHHHHHHHHHHHHHHHHHHHTT-HHHHHHH--HHHHTTHHHHHHHHHHHHHHHHHHHHHHHHHS--GGGHHHH--SS-HHHHHHHHHHHHHHHHHHHHHHH------------SHHHHHHHHHH--